Protein 4FYC (pdb70)

Radius of gyration: 22.36 Å; Cα contacts (8 Å, |Δi|>4): 538; chains: 2; bounding box: 50×44×69 Å

Foldseek 3Di:
DCVLQPVLCLQAPDQQEDAWQQAKEKEWEAEPPDVQSVVLSVCCNPVVLQVVLSSVGTHYHYQYPNDKDWGFHWFADPPDIDTDIGISVVVCVVVVQDAPTKMFIGGNRRHTDDIDRGHDDDLLVSQVSCCVRVPVCVPADDPVGSVVVSVVSSVVSVVVPD/DCVLQPPLCLQAPDQLEDAFQQAKEKEWEAEPPDVQSVVQSVLCNPVPLLVVLSNVGTHYHYQYPNDKDWGFHWAADVVPIDTDIDISVVVCVVVPQDDPTKMWIGGRRRHTQDIDNTHDPNQLVSLVSCCVRVPVSVPADDPVRSVVVSVVSSVVSVVVD

Sequence (323 aa):
DKKSYAGLEDVFSDNKSISPNDKYMLLVFGRNGCSYCERFKKDLKNVKELRDYIKEHFSAYYVNISYSKEHDFKVGDKNNEKEIKMSTEELAQIYAVQSTPTIVLSDKTGKTIYELPGYMPSTQFLAVLEFIGDGKYQDTKDDEDLTKKLKAYIKYKTNLSKDKKSYAGLEDVFSDNKSISPNDKYMLLVFGRNGCSYCERFKKDLKNVKELRDYIKEHFSAYYVNISYSKEHDFKVGDKNNEKEIKMSTEELAQIYAVQSTPTIVLSDKTGKTIYELPGYMPSTQFLAVLEFIGDGKYQDTKDDEDLTKKLKAYIKYKTNLS

CATH classification: 3.40.30.10

Structure (mmCIF, N/CA/C/O backbone):
data_4FYC
#
_entry.id   4FYC
#
_cell.length_a   140.858
_cell.length_b   43.953
_cell.length_c   76.699
_cell.angle_alpha   90.00
_cell.angle_beta   112.29
_cell.angle_gamma   90.00
#
_symmetry.space_group_name_H-M   'C 1 2 1'
#
loop_
_entity.id
_entity.type
_entity.pdbx_description
1 polymer 'Thiol:disulfide interchange protein (DsbC)'
2 non-polymer 'TETRAETHYLENE GLYCOL'
3 water water
#
loop_
_atom_site.group_PDB
_atom_site.id
_atom_site.type_symbol
_atom_site.label_atom_id
_atom_site.label_alt_id
_atom_site.label_comp_id
_atom_site.label_asym_id
_atom_site.label_entity_id
_atom_site.label_seq_id
_atom_site.pdbx_PDB_ins_code
_atom_site.Cartn_x
_atom_site.Cartn_y
_atom_site.Cartn_z
_atom_site.occupancy
_atom_site.B_iso_or_equiv
_atom_site.auth_seq_id
_atom_site.auth_comp_id
_atom_site.auth_asym_id
_atom_site.auth_atom_id
_atom_site.pdbx_PDB_model_num
ATOM 1 N N . ASP A 1 76 ? -42.074 -21.208 1.584 1.00 70.99 56 ASP A N 1
ATOM 2 C CA . ASP A 1 76 ? -42.487 -22.643 1.613 1.00 71.54 56 ASP A CA 1
ATOM 3 C C . ASP A 1 76 ? -41.325 -23.564 2.021 1.00 72.16 56 ASP A C 1
ATOM 4 O O . ASP A 1 76 ? -40.161 -23.263 1.752 1.00 72.86 56 ASP A O 1
ATOM 9 N N . LYS A 1 77 ? -41.660 -24.686 2.664 1.00 74.72 57 LYS A N 1
ATOM 10 C CA . LYS A 1 77 ? -40.693 -25.698 3.138 1.00 70.67 57 LYS A CA 1
ATOM 11 C C . LYS A 1 77 ? -39.996 -26.513 2.021 1.00 67.58 57 LYS A C 1
ATOM 12 O O . LYS A 1 77 ? -39.048 -27.271 2.299 1.00 57.72 57 LYS A O 1
ATOM 18 N N . LYS A 1 78 ? -40.486 -26.377 0.784 1.00 64.47 58 LYS A N 1
ATOM 19 C CA . LYS A 1 78 ? -39.801 -26.888 -0.409 1.00 64.99 58 LYS A CA 1
ATOM 20 C C . LYS A 1 78 ? -38.379 -26.303 -0.569 1.00 64.62 58 LYS A C 1
ATOM 21 O O . LYS A 1 78 ? -37.570 -26.847 -1.333 1.00 70.26 58 LYS A O 1
ATOM 27 N N . SER A 1 79 ? -38.094 -25.200 0.138 1.00 54.03 59 SER A N 1
ATOM 28 C CA . SER A 1 79 ? -36.746 -24.607 0.226 1.00 50.86 59 SER A CA 1
ATOM 29 C C . SER A 1 79 ? -35.665 -25.629 0.607 1.00 47.56 59 SER A C 1
ATOM 30 O O . SER A 1 79 ? -34.539 -25.561 0.111 1.00 47.25 59 SER A O 1
ATOM 33 N N . TYR A 1 80 ? -36.012 -26.549 1.503 1.00 38.00 60 TYR A N 1
ATOM 34 C CA . TYR A 1 80 ? -35.092 -27.572 1.979 1.00 37.37 60 TYR A CA 1
ATOM 35 C C . TYR A 1 80 ? -35.742 -28.963 1.949 1.00 36.78 60 TYR A C 1
ATOM 36 O O . TYR A 1 80 ? -35.589 -29.770 2.882 1.00 36.18 60 TYR A O 1
ATOM 45 N N . ALA A 1 81 ? -36.470 -29.234 0.867 1.00 36.77 61 ALA A N 1
ATOM 46 C CA . ALA A 1 81 ? -37.086 -30.538 0.656 1.00 36.52 61 ALA A CA 1
ATOM 47 C C . ALA A 1 81 ? -36.005 -31.609 0.809 1.00 34.53 61 ALA A C 1
ATOM 48 O O . ALA A 1 81 ? -34.883 -31.458 0.318 1.00 33.40 61 ALA A O 1
ATOM 50 N N . GLY A 1 82 ? -36.341 -32.662 1.531 1.00 33.01 62 GLY A N 1
ATOM 51 C CA . GLY A 1 82 ? -35.392 -33.732 1.808 1.00 33.05 62 GLY A CA 1
ATOM 52 C C . GLY A 1 82 ? -34.561 -33.529 3.055 1.00 31.84 62 GLY A C 1
ATOM 53 O O . GLY A 1 82 ? -33.936 -34.470 3.520 1.00 34.70 62 GLY A O 1
ATOM 54 N N . LEU A 1 83 ? -34.545 -32.308 3.599 1.00 32.21 63 LEU A N 1
ATOM 55 C CA . LEU A 1 83 ? -33.815 -32.006 4.840 1.00 32.36 63 LEU A CA 1
ATOM 56 C C . LEU A 1 83 ? -34.713 -31.722 6.060 1.00 33.71 63 LEU A C 1
ATOM 57 O O . LEU A 1 83 ? -34.277 -31.074 7.016 1.00 33.07 63 LEU A O 1
ATOM 62 N N . GLU A 1 84 ? -35.946 -32.216 6.028 1.00 32.82 64 GLU A N 1
ATOM 63 C CA . GLU A 1 84 ? -36.897 -32.044 7.142 1.00 36.32 64 GLU A CA 1
ATOM 64 C C . GLU A 1 84 ? -36.449 -32.786 8.408 1.00 36.03 64 GLU A C 1
ATOM 65 O O . GLU A 1 84 ? -36.993 -32.560 9.496 1.00 38.90 64 GLU A O 1
ATOM 71 N N . ASP A 1 85 ? -35.474 -33.676 8.265 1.00 34.05 65 ASP A N 1
ATOM 72 C CA . ASP A 1 85 ? -34.894 -34.377 9.391 1.00 36.12 65 ASP A CA 1
ATOM 73 C C . ASP A 1 85 ? -33.889 -33.488 10.137 1.00 36.84 65 ASP A C 1
ATOM 74 O O . ASP A 1 85 ? -33.496 -33.786 11.261 1.00 39.48 65 ASP A O 1
ATOM 79 N N . VAL A 1 86 ? -33.477 -32.397 9.503 1.00 36.31 66 VAL A N 1
ATOM 80 C CA . VAL A 1 86 ? -32.446 -31.514 10.044 1.00 33.17 66 VAL A CA 1
ATOM 81 C C . VAL A 1 86 ? -33.079 -30.207 10.500 1.00 32.75 66 VAL A C 1
ATOM 82 O O . VAL A 1 86 ? -32.887 -29.739 11.640 1.00 36.21 66 VAL A O 1
ATOM 86 N N . PHE A 1 87 ? -33.858 -29.626 9.607 1.00 30.75 67 PHE A N 1
ATOM 87 C CA . PHE A 1 87 ? -34.470 -28.352 9.874 1.00 32.72 67 PHE A CA 1
ATOM 88 C C . PHE A 1 87 ? -35.839 -28.554 10.480 1.00 33.25 67 PHE A C 1
ATOM 89 O O . PHE A 1 87 ? -36.671 -29.262 9.917 1.00 32.89 67 PHE A O 1
ATOM 97 N N . SER A 1 88 ? -36.044 -27.930 11.635 1.00 34.35 68 SER A N 1
ATOM 98 C CA . SER A 1 88 ? -37.354 -27.804 12.225 1.00 34.41 68 SER A CA 1
ATOM 99 C C . SER A 1 88 ? -38.099 -26.665 11.557 1.00 34.24 68 SER A C 1
ATOM 100 O O . SER A 1 88 ? -37.500 -25.721 11.028 1.00 34.20 68 SER A O 1
ATOM 103 N N . ASP A 1 89 ? -39.420 -26.776 11.599 1.00 37.29 69 ASP A N 1
ATOM 104 C CA . ASP A 1 89 ? -40.354 -25.760 11.151 1.00 40.79 69 ASP A CA 1
ATOM 105 C C . ASP A 1 89 ? -40.013 -24.389 11.762 1.00 40.31 69 ASP A C 1
ATOM 106 O O . ASP A 1 89 ? -39.888 -24.263 12.982 1.00 40.25 69 ASP A O 1
ATOM 111 N N . ASN A 1 90 ? -39.841 -23.373 10.913 1.00 38.10 70 ASN A N 1
ATOM 112 C CA . ASN A 1 90 ? -39.383 -22.063 11.388 1.00 37.28 70 ASN A CA 1
ATOM 113 C C . ASN A 1 90 ? -40.487 -21.097 11.819 1.00 39.24 70 ASN A C 1
ATOM 114 O O . ASN A 1 90 ? -40.237 -19.902 11.970 1.00 37.28 70 ASN A O 1
ATOM 119 N N . LYS A 1 91 ? -41.705 -21.617 12.000 1.00 41.73 71 LYS A N 1
ATOM 120 C CA . LYS A 1 91 ? -42.774 -20.853 12.636 1.00 46.05 71 LYS A CA 1
ATOM 121 C C . LYS A 1 91 ? -42.382 -20.562 14.085 1.00 43.95 71 LYS A C 1
ATOM 122 O O . LYS A 1 91 ? -42.745 -19.518 14.612 1.00 49.40 71 LYS A O 1
ATOM 128 N N . SER A 1 92 ? -41.642 -21.489 14.703 1.00 44.00 72 SER A N 1
ATOM 129 C CA . SER A 1 92 ? -41.207 -21.405 16.106 1.00 44.88 72 SER A CA 1
ATOM 130 C C . SER A 1 92 ? -39.703 -21.582 16.176 1.00 42.82 72 SER A C 1
ATOM 131 O O . SER A 1 92 ? -39.207 -22.705 16.058 1.00 46.11 72 SER A O 1
ATOM 134 N N . ILE A 1 93 ? -38.979 -20.488 16.373 1.00 41.02 73 ILE A N 1
ATOM 135 C CA . ILE A 1 93 ? -37.524 -20.529 16.423 1.00 40.20 73 ILE A CA 1
ATOM 136 C C . ILE A 1 93 ? -36.987 -20.323 17.844 1.00 44.30 73 ILE A C 1
ATOM 137 O O . ILE A 1 93 ? -37.173 -19.257 18.427 1.00 44.65 73 ILE A O 1
ATOM 142 N N . SER A 1 94 ? -36.337 -21.362 18.382 1.00 42.66 74 SER A N 1
ATOM 143 C CA . SER A 1 94 ? -35.645 -21.299 19.671 1.00 41.42 74 SER A CA 1
ATOM 144 C C . SER A 1 94 ? -34.658 -22.474 19.840 1.00 38.81 74 SER A C 1
ATOM 145 O O . SER A 1 94 ? -34.755 -23.473 19.124 1.00 35.58 74 SER A O 1
ATOM 148 N N . PRO A 1 95 ? -33.726 -22.364 20.811 1.00 37.57 75 PRO A N 1
ATOM 149 C CA . PRO A 1 95 ? -32.681 -23.369 20.997 1.00 38.98 75 PRO A CA 1
ATOM 150 C C . PRO A 1 95 ? -33.172 -24.706 21.513 1.00 40.78 75 PRO A C 1
ATOM 151 O O . PRO A 1 95 ? -32.594 -25.729 21.153 1.00 42.32 75 PRO A O 1
ATOM 155 N N . ASN A 1 96 ? -34.230 -24.694 22.332 1.00 45.83 76 ASN A N 1
ATOM 156 C CA . ASN A 1 96 ? -34.838 -25.906 22.886 1.00 49.09 76 ASN A CA 1
ATOM 157 C C . ASN A 1 96 ? -33.863 -26.844 23.586 1.00 48.25 76 ASN A C 1
ATOM 158 O O . ASN A 1 96 ? -33.834 -28.044 23.293 1.00 50.19 76 ASN A O 1
ATOM 163 N N . ASP A 1 97 ? -33.076 -26.298 24.512 1.00 49.77 77 ASP A N 1
ATOM 164 C CA . ASP A 1 97 ? -32.040 -27.065 25.240 1.00 51.71 77 ASP A CA 1
ATOM 165 C C . ASP A 1 97 ? -30.935 -27.626 24.316 1.00 49.25 77 ASP A C 1
ATOM 166 O O . ASP A 1 97 ? -30.231 -28.578 24.680 1.00 46.28 77 ASP A O 1
ATOM 171 N N . LYS A 1 98 ? -30.797 -27.039 23.126 1.00 45.06 78 LYS A N 1
ATOM 172 C CA . LYS A 1 98 ? -29.707 -27.386 22.207 1.00 43.71 78 LYS A CA 1
ATOM 173 C C . LYS A 1 98 ? -29.039 -26.120 21.710 1.00 41.99 78 LYS A C 1
ATOM 174 O O . LYS A 1 98 ? -29.562 -25.028 21.895 1.00 44.17 78 LYS A O 1
ATOM 180 N N . TYR A 1 99 ? -27.882 -26.250 21.080 1.00 40.12 79 TYR A N 1
ATOM 181 C CA . TYR A 1 99 ? -27.297 -25.100 20.408 1.00 38.10 79 TYR A CA 1
ATOM 182 C C . TYR A 1 99 ? -28.210 -24.741 19.227 1.00 36.64 79 TYR A C 1
ATOM 183 O O . TYR A 1 99 ? -28.923 -25.589 18.713 1.00 32.14 79 TYR A O 1
ATOM 192 N N . MET A 1 100 ? -28.214 -23.479 18.817 1.00 35.94 80 MET A N 1
ATOM 193 C CA . MET A 1 100 ? -29.105 -23.090 17.741 1.00 34.76 80 MET A CA 1
ATOM 194 C C . MET A 1 100 ? -28.308 -22.834 16.479 1.00 32.52 80 MET A C 1
ATOM 195 O O . MET A 1 100 ? -27.248 -22.195 16.520 1.00 30.43 80 MET A O 1
ATOM 200 N N . LEU A 1 101 ? -28.829 -23.336 15.365 1.00 31.13 81 LEU A N 1
ATOM 201 C CA . LEU A 1 101 ? -28.238 -23.058 14.050 1.00 33.58 81 LEU A CA 1
ATOM 202 C C . LEU A 1 101 ? -29.285 -22.425 13.154 1.00 34.32 81 LEU A C 1
ATOM 203 O O . LEU A 1 101 ? -30.337 -23.011 12.902 1.00 33.96 81 LEU A O 1
ATOM 208 N N . LEU A 1 102 ? -28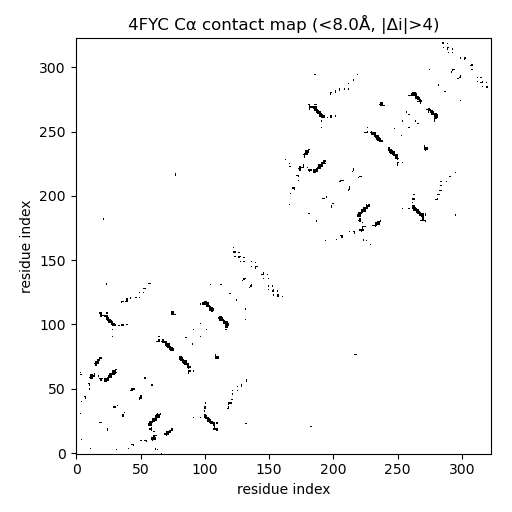.988 -21.208 12.707 1.00 34.08 82 LEU A N 1
ATOM 209 C CA . LEU A 1 102 ? -29.852 -20.457 11.809 1.00 32.58 82 LEU A CA 1
ATOM 210 C C . LEU A 1 102 ? -29.214 -20.337 10.435 1.00 30.51 82 LEU A C 1
ATOM 211 O O . LEU A 1 102 ? -28.126 -19.794 10.312 1.00 32.04 82 LEU A O 1
ATOM 216 N N . VAL A 1 103 ? -29.879 -20.840 9.403 1.00 29.98 83 VAL A N 1
ATOM 217 C CA . VAL A 1 103 ? -29.366 -20.701 8.039 1.00 30.00 83 VAL A CA 1
ATOM 218 C C . VAL A 1 103 ? -30.292 -19.717 7.293 1.00 31.72 83 VAL A C 1
ATOM 219 O O . VAL A 1 103 ? -31.501 -19.936 7.203 1.00 34.15 83 VAL A O 1
ATOM 223 N N . PHE A 1 104 ? -29.734 -18.610 6.815 1.00 31.78 84 PHE A N 1
ATOM 224 C CA . PHE A 1 104 ? -30.451 -17.677 5.931 1.00 32.93 84 PHE A CA 1
ATOM 225 C C . PHE A 1 104 ? -30.045 -17.952 4.497 1.00 32.21 84 PHE A C 1
ATOM 226 O O . PHE A 1 104 ? -28.866 -17.838 4.16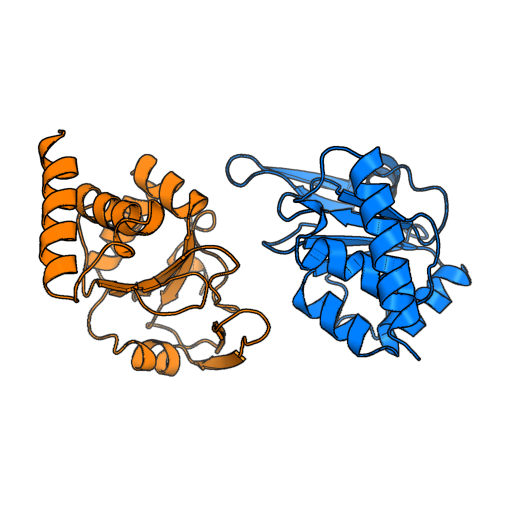1 1.00 30.61 84 PHE A O 1
ATOM 234 N N . GLY A 1 105 ? -31.011 -18.362 3.677 1.00 31.24 85 GLY A N 1
ATOM 235 C CA . GLY A 1 105 ? -30.766 -18.598 2.259 1.00 32.88 85 GLY A CA 1
ATOM 236 C C . GLY A 1 105 ? -31.800 -17.923 1.370 1.00 34.71 85 GLY A C 1
ATOM 237 O O . GLY A 1 105 ? -32.663 -17.176 1.850 1.00 33.20 85 GLY A O 1
ATOM 238 N N . ARG A 1 106 ? -31.717 -18.194 0.071 1.00 34.02 86 ARG A N 1
ATOM 239 C CA . ARG A 1 106 ? -32.719 -17.712 -0.878 1.00 38.12 86 ARG A CA 1
ATOM 240 C C . ARG A 1 106 ? -32.779 -18.561 -2.154 1.00 39.71 86 ARG A C 1
ATOM 241 O O . ARG A 1 106 ? -31.852 -19.340 -2.430 1.00 40.21 86 ARG A O 1
ATOM 249 N N . ASN A 1 107 ? -33.869 -18.415 -2.913 1.00 39.51 87 ASN A N 1
ATOM 250 C CA . ASN A 1 107 ? -33.999 -19.071 -4.225 1.00 41.74 87 ASN A CA 1
ATOM 251 C C . ASN A 1 107 ? -32.857 -18.683 -5.158 1.00 41.58 87 ASN A C 1
ATOM 252 O O . ASN A 1 107 ? -32.411 -17.529 -5.135 1.00 43.96 87 ASN A O 1
ATOM 257 N N . GLY A 1 108 ? -32.379 -19.653 -5.942 1.00 41.63 88 GLY A N 1
ATOM 258 C CA . GLY A 1 108 ? -31.431 -19.401 -7.043 1.00 43.24 88 GLY A CA 1
ATOM 259 C C . GLY A 1 108 ? -29.997 -19.064 -6.657 1.00 45.98 88 GLY A C 1
ATOM 260 O O . GLY A 1 108 ? -29.200 -18.688 -7.507 1.00 49.96 88 GLY A O 1
ATOM 261 N N . CYS A 1 109 ? -29.657 -19.175 -5.377 1.00 42.33 89 CYS A N 1
ATOM 262 C CA . CYS A 1 109 ? -28.293 -18.892 -4.948 1.00 39.13 89 CYS A CA 1
ATOM 263 C C . CYS A 1 109 ? -27.507 -20.196 -5.049 1.00 39.95 89 CYS A C 1
ATOM 264 O O . CYS A 1 109 ? -27.850 -21.175 -4.383 1.00 41.45 89 CYS A O 1
ATOM 267 N N . SER A 1 110 ? -26.476 -20.238 -5.896 1.00 37.95 90 SER A N 1
ATOM 268 C CA . SER A 1 110 ? -25.731 -21.485 -6.067 1.00 38.76 90 SER A CA 1
ATOM 269 C C . SER A 1 110 ? -24.997 -21.940 -4.781 1.00 38.89 90 SER A C 1
ATOM 270 O O . SER A 1 110 ? -24.768 -23.132 -4.575 1.00 38.53 90 SER A O 1
ATOM 273 N N . TYR A 1 111 ? -24.645 -21.001 -3.915 1.00 37.51 91 TYR A N 1
ATOM 274 C CA . TYR A 1 111 ? -23.999 -21.358 -2.662 1.00 39.00 91 TYR A CA 1
ATOM 275 C C . TYR A 1 111 ? -24.973 -21.991 -1.675 1.00 35.81 91 TYR A C 1
ATOM 276 O O . TYR A 1 111 ? -24.628 -22.970 -1.017 1.00 35.55 91 TYR A O 1
ATOM 285 N N . CYS A 1 112 ? -26.196 -21.471 -1.589 1.00 34.85 92 CYS A N 1
ATOM 286 C CA . CYS A 1 112 ? -27.225 -22.145 -0.796 1.00 36.19 92 CYS A CA 1
ATOM 287 C C . CYS A 1 112 ? -27.499 -23.545 -1.305 1.00 36.44 92 CYS A C 1
ATOM 288 O O . CYS A 1 112 ? -27.791 -24.429 -0.520 1.00 36.82 92 CYS A O 1
ATOM 291 N N . GLU A 1 113 ? -27.431 -23.740 -2.618 1.00 38.20 93 GLU A N 1
ATOM 292 C CA . GLU A 1 113 ? -27.671 -25.060 -3.191 1.00 39.84 93 GLU A CA 1
ATOM 293 C C . GLU A 1 113 ? -26.544 -26.054 -2.875 1.00 39.02 93 GLU A C 1
ATOM 294 O O . GLU A 1 113 ? -26.811 -27.217 -2.546 1.00 41.04 93 GLU A O 1
ATOM 300 N N . ARG A 1 114 ? -25.298 -25.595 -2.935 1.00 36.85 94 ARG A N 1
ATOM 301 C CA . ARG A 1 114 ? -24.163 -26.431 -2.553 1.00 39.11 94 ARG A CA 1
ATOM 302 C C . ARG A 1 114 ? -24.181 -26.754 -1.055 1.00 36.63 94 ARG A C 1
ATOM 303 O O . ARG A 1 114 ? -23.927 -27.899 -0.657 1.00 33.61 94 ARG A O 1
ATOM 311 N N . PHE A 1 115 ? -24.513 -25.760 -0.236 1.00 33.32 95 PHE A N 1
ATOM 312 C CA . PHE A 1 115 ? -24.577 -25.962 1.202 1.00 33.88 95 PHE A CA 1
ATOM 313 C C . PHE A 1 115 ? -25.568 -27.081 1.521 1.00 34.41 95 PHE A C 1
ATOM 314 O O . PHE A 1 115 ? -25.268 -27.986 2.294 1.00 36.91 95 PHE A O 1
ATOM 322 N N . LYS A 1 116 ? -26.730 -27.057 0.892 1.00 33.84 96 LYS A N 1
ATOM 323 C CA . LYS A 1 116 ? -27.734 -28.083 1.166 1.00 35.85 96 LYS A CA 1
ATOM 324 C C . LYS A 1 116 ? -27.356 -29.492 0.705 1.00 35.92 96 LYS A C 1
ATOM 325 O O . LYS A 1 116 ? -27.781 -30.464 1.330 1.00 34.21 96 LYS A O 1
ATOM 331 N N . LYS A 1 117 ? -26.579 -29.600 -0.376 1.00 34.87 97 LYS A N 1
ATOM 332 C CA . LYS A 1 117 ? -26.071 -30.899 -0.842 1.00 38.33 97 LYS A CA 1
ATOM 333 C C . LYS A 1 117 ? -25.084 -31.512 0.157 1.00 34.22 97 LYS A C 1
ATOM 334 O O . LYS A 1 117 ? -25.084 -32.720 0.380 1.00 34.22 97 LYS A O 1
ATOM 340 N N . ASP A 1 118 ? -24.251 -30.665 0.750 1.00 32.42 98 ASP A N 1
ATOM 341 C CA . ASP A 1 118 ? -23.361 -31.088 1.803 1.00 32.41 98 ASP A CA 1
ATOM 342 C C . ASP A 1 118 ? -24.173 -31.597 2.985 1.00 32.11 98 ASP A C 1
ATOM 343 O O . ASP A 1 118 ? -23.913 -32.711 3.425 1.00 34.07 98 ASP A O 1
ATOM 348 N N . LEU A 1 119 ? -25.180 -30.841 3.452 1.00 28.61 99 LEU A N 1
ATOM 349 C CA . LEU A 1 119 ? -26.039 -31.345 4.531 1.00 33.66 99 LEU A CA 1
ATOM 350 C C . LEU A 1 119 ? -26.680 -32.680 4.176 1.00 33.41 99 LEU A C 1
ATOM 351 O O . LEU A 1 119 ? -26.815 -33.540 5.045 1.00 33.03 99 LEU A O 1
ATOM 356 N N . LYS A 1 120 ? -27.062 -32.842 2.911 1.00 31.33 100 LYS A N 1
ATOM 357 C CA . LYS A 1 120 ? -27.705 -34.071 2.460 1.00 32.35 100 LYS A CA 1
ATOM 358 C C . LYS A 1 120 ? -26.746 -35.253 2.422 1.00 31.46 100 LYS A C 1
ATOM 359 O O . LYS A 1 120 ? -27.070 -36.303 2.948 1.00 31.30 100 LYS A O 1
ATOM 365 N N . ASN A 1 121 ? -25.567 -35.037 1.839 1.00 32.95 101 ASN A N 1
ATOM 366 C CA . ASN A 1 121 ? -24.646 -36.094 1.404 1.00 37.47 101 ASN A CA 1
ATOM 367 C C . ASN A 1 121 ? -23.429 -36.377 2.325 1.00 40.86 101 ASN A C 1
ATOM 368 O O . ASN A 1 121 ? -22.699 -37.355 2.097 1.00 42.63 101 ASN A O 1
ATOM 373 N N . VAL A 1 122 ? -23.183 -35.530 3.330 1.00 38.44 102 VAL A N 1
ATOM 374 C CA . VAL A 1 122 ? -22.084 -35.789 4.268 1.00 35.90 102 VAL A CA 1
ATOM 375 C C . VAL A 1 122 ? -22.657 -36.211 5.603 1.00 37.97 102 VAL A C 1
ATOM 376 O O . VAL A 1 122 ? -23.081 -35.369 6.418 1.00 38.05 102 VAL A O 1
ATOM 380 N N . LYS A 1 123 ? -22.681 -37.528 5.810 1.00 39.79 103 LYS A N 1
ATOM 381 C CA . LYS A 1 123 ? -23.350 -38.154 6.952 1.00 41.01 103 LYS A CA 1
ATOM 382 C C . LYS A 1 123 ? -22.833 -37.685 8.311 1.00 41.48 103 LYS A C 1
ATOM 383 O O . LYS A 1 123 ? -23.608 -37.513 9.259 1.00 40.30 103 LYS A O 1
ATOM 389 N N . GLU A 1 124 ? -21.523 -37.505 8.416 1.00 41.45 104 GLU A N 1
ATOM 390 C CA . GLU A 1 124 ? -20.940 -37.018 9.651 1.00 46.25 104 GLU A CA 1
ATOM 391 C C . GLU A 1 124 ? -21.533 -35.636 9.971 1.00 42.78 104 GLU A C 1
ATOM 392 O O . GLU A 1 124 ? -21.854 -35.325 11.121 1.00 41.11 104 GLU A O 1
ATOM 398 N N . LEU A 1 125 ? -21.694 -34.820 8.932 1.00 40.96 105 LEU A N 1
ATOM 399 C CA . LEU A 1 125 ? -22.252 -33.485 9.095 1.00 38.85 105 LEU A CA 1
ATOM 400 C C . LEU A 1 125 ? -23.730 -33.519 9.491 1.00 34.75 105 LEU A C 1
ATOM 401 O O . LEU A 1 125 ? -24.143 -32.867 10.460 1.00 31.18 105 LEU A O 1
ATOM 406 N N . ARG A 1 126 ? -24.507 -34.274 8.724 1.00 34.49 106 ARG A N 1
ATOM 407 C CA . ARG A 1 126 ? -25.935 -34.41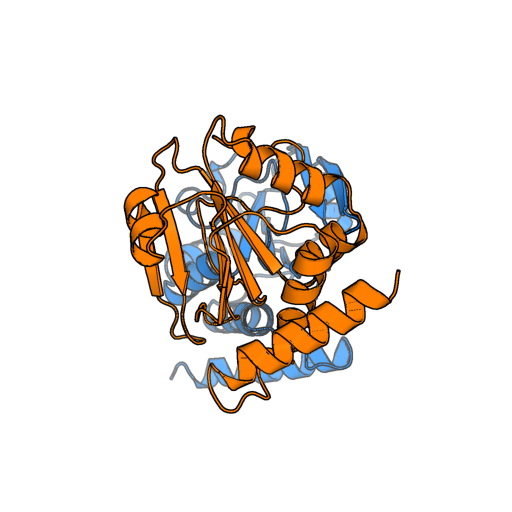1 8.915 1.00 32.92 106 ARG A CA 1
ATOM 408 C C . ARG A 1 126 ? -26.213 -34.931 10.337 1.00 34.57 106 ARG A C 1
ATOM 409 O O . ARG A 1 126 ? -26.978 -34.303 11.078 1.00 32.24 106 ARG A O 1
ATOM 417 N N . ASP A 1 127 ? -25.586 -36.056 10.707 1.00 35.21 107 ASP A N 1
ATOM 418 C CA . ASP A 1 127 ? -25.681 -36.626 12.070 1.00 39.03 107 ASP A CA 1
ATOM 419 C C . ASP A 1 127 ? -25.297 -35.642 13.174 1.00 37.48 107 ASP A C 1
ATOM 420 O O . ASP A 1 127 ? -26.000 -35.521 14.182 1.00 37.88 107 ASP A O 1
ATOM 425 N N . TYR A 1 128 ? -24.184 -34.944 12.989 1.00 33.55 108 TYR A N 1
ATOM 426 C CA . TYR A 1 128 ? -23.748 -34.008 14.020 1.00 35.42 108 TYR A CA 1
ATOM 427 C C . TYR A 1 128 ? -24.746 -32.886 14.263 1.00 36.37 108 TYR A C 1
ATOM 428 O O . TYR A 1 128 ? -25.056 -32.559 15.436 1.00 38.16 108 TYR A O 1
ATOM 437 N N . ILE A 1 129 ? -25.247 -32.295 13.172 1.00 32.28 109 ILE A N 1
ATOM 438 C CA . ILE A 1 129 ? -26.261 -31.243 13.275 1.00 30.98 109 ILE A CA 1
ATOM 439 C C . ILE A 1 129 ? -27.480 -31.771 14.036 1.00 33.76 109 ILE A C 1
ATOM 440 O O . ILE A 1 129 ? -27.897 -31.178 15.045 1.00 33.41 109 ILE A O 1
ATOM 445 N N . LYS A 1 130 ? -28.013 -32.903 13.573 1.00 34.63 110 LYS A N 1
ATOM 446 C CA . LYS A 1 130 ? -29.144 -33.558 14.226 1.00 36.65 110 LYS A CA 1
ATOM 447 C C . LYS A 1 130 ? -28.880 -33.901 15.697 1.00 36.77 110 LYS A C 1
ATOM 448 O O . LYS A 1 130 ? -29.767 -33.754 16.512 1.00 37.09 110 LYS A O 1
ATOM 454 N N . GLU A 1 131 ? -27.663 -34.328 16.038 1.00 39.66 111 GLU A N 1
ATOM 455 C CA . GLU A 1 131 ? -27.303 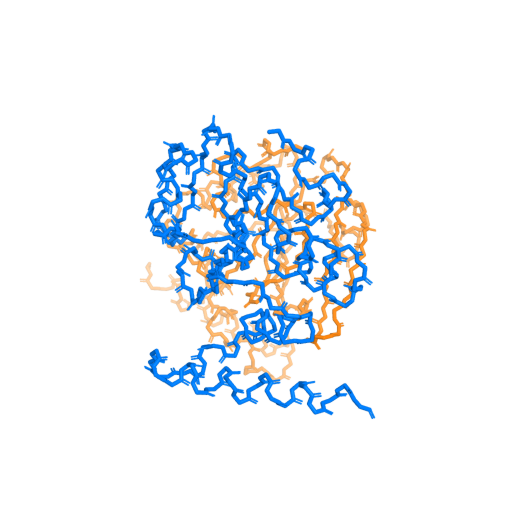-34.580 17.449 1.00 43.15 111 GLU A CA 1
ATOM 456 C C . GLU A 1 131 ? -27.254 -33.336 18.351 1.00 43.21 111 GLU A C 1
ATOM 457 O O . GLU A 1 131 ? -27.702 -33.382 19.488 1.00 44.63 111 GLU A O 1
ATOM 463 N N . HIS A 1 132 ? -26.736 -32.224 17.837 1.00 41.49 112 HIS A N 1
ATOM 464 C CA . HIS A 1 132 ? -26.345 -31.106 18.684 1.00 38.54 112 HIS A CA 1
ATOM 465 C C . HIS A 1 132 ? -27.119 -29.809 18.569 1.00 36.46 112 HIS A C 1
ATOM 466 O O . HIS A 1 132 ? -27.033 -28.970 19.465 1.00 35.36 112 HIS A O 1
ATOM 473 N N . PHE A 1 133 ? -27.904 -29.628 17.506 1.00 35.04 113 PHE A N 1
ATOM 474 C CA . PHE A 1 133 ? -28.465 -28.302 17.205 1.00 33.70 113 PHE A CA 1
ATOM 475 C C . PHE A 1 133 ? -29.959 -28.290 16.903 1.00 34.32 113 PHE A C 1
ATOM 476 O O . PHE A 1 133 ? -30.466 -29.202 16.257 1.00 34.44 113 PHE A O 1
ATOM 484 N N . SER A 1 134 ? -30.653 -27.239 17.340 1.00 33.21 114 SER A N 1
ATOM 485 C CA . SER A 1 134 ? -31.950 -26.906 16.778 1.00 34.50 114 SER A CA 1
ATOM 486 C C . SER A 1 134 ? -31.679 -26.026 15.549 1.00 34.49 114 SER A C 1
ATOM 487 O O . SER A 1 134 ? -31.232 -24.887 15.693 1.00 32.06 114 SER A O 1
ATOM 490 N N . ALA A 1 135 ? -31.952 -26.575 14.358 1.00 32.88 115 ALA A N 1
ATOM 491 C CA . ALA A 1 135 ? -31.603 -25.958 13.073 1.00 31.11 115 ALA A CA 1
ATOM 492 C C . ALA A 1 135 ? -32.830 -25.495 12.340 1.00 31.27 115 ALA A C 1
ATOM 493 O O . ALA A 1 135 ? -33.826 -26.222 12.247 1.00 32.76 115 ALA A O 1
ATOM 495 N N . TYR A 1 136 ? -32.740 -24.283 11.798 1.00 32.18 116 TYR A N 1
ATOM 496 C CA . TYR A 1 136 ? -33.837 -23.639 11.076 1.00 29.27 116 TYR A CA 1
ATOM 497 C C . TYR A 1 136 ? -33.296 -23.092 9.762 1.00 30.29 116 TYR A C 1
ATOM 498 O O . TYR A 1 136 ? -32.137 -22.608 9.692 1.00 29.42 116 TYR A O 1
ATOM 507 N N . TYR A 1 137 ? -34.117 -23.194 8.725 1.00 29.03 117 TYR A N 1
ATOM 508 C CA . TYR A 1 137 ? -33.770 -22.680 7.387 1.00 30.52 117 TYR A CA 1
ATOM 509 C C . TYR A 1 137 ? -34.729 -21.575 7.001 1.00 29.57 117 TYR A C 1
ATOM 510 O O . TYR A 1 137 ? -35.912 -21.816 6.825 1.00 31.32 117 TYR A O 1
ATOM 519 N N . VAL A 1 138 ? -34.207 -20.360 6.902 1.00 30.74 118 VAL A N 1
ATOM 520 C CA . VAL A 1 138 ? -35.014 -19.175 6.615 1.00 29.98 118 VAL A CA 1
ATOM 521 C C . VAL A 1 138 ? -34.719 -18.711 5.175 1.00 30.51 118 VAL A C 1
ATOM 522 O O . VAL A 1 138 ? -33.613 -18.270 4.861 1.00 30.80 118 VAL A O 1
ATOM 526 N N . ASN A 1 139 ? -35.707 -18.902 4.306 1.00 28.35 119 ASN A N 1
ATOM 527 C CA . ASN A 1 139 ? -35.667 -18.451 2.935 1.00 29.93 119 ASN A CA 1
ATOM 528 C C . ASN A 1 139 ? -36.160 -16.992 2.792 1.00 30.97 119 ASN A C 1
ATOM 529 O O . ASN A 1 139 ? -37.356 -16.717 2.806 1.00 32.97 119 ASN A O 1
ATOM 534 N N . ILE A 1 140 ? -35.230 -16.058 2.635 1.00 33.66 120 ILE A N 1
ATOM 535 C CA . ILE A 1 140 ? -35.581 -14.647 2.472 1.00 34.99 120 ILE A CA 1
ATOM 536 C C . ILE A 1 140 ? -36.205 -14.284 1.102 1.00 35.61 120 ILE A C 1
ATOM 537 O O . ILE A 1 140 ? -36.477 -13.113 0.836 1.00 37.29 120 ILE A O 1
ATOM 542 N N . SER A 1 141 ? -36.435 -15.278 0.245 1.00 34.15 121 SER A N 1
ATOM 543 C CA . SER A 1 141 ? -37.243 -15.073 -0.961 1.00 33.79 121 SER A CA 1
ATOM 544 C C . SER A 1 141 ? -38.708 -14.891 -0.623 1.00 32.02 121 SER A C 1
ATOM 545 O O . SER A 1 141 ? -39.481 -14.412 -1.447 1.00 34.19 121 SER A O 1
ATOM 548 N N . TYR A 1 142 ? -39.082 -15.257 0.594 1.00 33.25 122 TYR A N 1
ATOM 549 C CA . TYR A 1 142 ? -40.466 -15.175 1.054 1.00 33.74 122 TYR A CA 1
ATOM 550 C C . TYR A 1 142 ? -40.556 -14.438 2.393 1.00 35.40 122 TYR A C 1
ATOM 551 O O . TYR A 1 142 ? -39.543 -14.140 3.024 1.00 32.55 122 TYR A O 1
ATOM 560 N N . SER A 1 143 ? -41.775 -14.162 2.828 1.00 34.93 123 SER A N 1
ATOM 561 C CA . SER A 1 143 ? -41.984 -13.416 4.036 1.00 38.04 123 SER A CA 1
ATOM 562 C C . SER A 1 143 ? -43.003 -14.129 4.910 1.00 38.48 123 SER A C 1
ATOM 563 O O . SER A 1 143 ? -44.197 -14.096 4.640 1.00 41.75 123 SER A O 1
ATOM 566 N N . LYS A 1 144 ? -42.513 -14.804 5.939 1.00 39.95 124 LYS A N 1
ATOM 567 C CA . LYS A 1 144 ? -43.357 -15.537 6.884 1.00 39.95 124 LYS A CA 1
ATOM 568 C C . LYS A 1 144 ? -43.295 -14.782 8.169 1.00 38.71 124 LYS A C 1
ATOM 569 O O . LYS A 1 144 ? -42.536 -13.816 8.299 1.00 36.86 124 LYS A O 1
ATOM 575 N N . GLU A 1 145 ? -44.080 -15.227 9.137 1.00 44.89 125 GLU A N 1
ATOM 576 C CA . GLU A 1 145 ? -43.919 -14.745 10.508 1.00 47.78 125 GLU A CA 1
ATOM 577 C C . GLU A 1 145 ? -43.231 -15.809 11.361 1.00 47.33 125 GLU A C 1
ATOM 578 O O . GLU A 1 145 ? -43.440 -17.002 11.157 1.00 42.86 125 GLU A O 1
ATOM 584 N N . HIS A 1 146 ? -42.409 -15.375 12.312 1.00 45.25 126 HIS A N 1
ATOM 585 C CA . HIS A 1 146 ? -41.676 -16.306 13.158 1.00 44.95 126 HIS A CA 1
ATOM 586 C C . HIS A 1 146 ? -41.821 -15.955 14.604 1.00 46.15 126 HIS A C 1
ATOM 587 O O . HIS A 1 146 ? -41.599 -14.797 14.997 1.00 43.27 126 HIS A O 1
ATOM 594 N N . ASP A 1 147 ? -42.189 -16.945 15.415 1.00 47.57 127 ASP A N 1
ATOM 595 C CA . ASP A 1 147 ? -42.094 -16.799 16.872 1.00 48.59 127 ASP A CA 1
ATOM 596 C C . ASP A 1 147 ? -40.637 -17.077 17.254 1.00 46.10 127 ASP A C 1
ATOM 597 O O . ASP A 1 147 ? -40.172 -18.201 17.163 1.00 48.64 127 ASP A O 1
ATOM 602 N N . PHE A 1 148 ? -39.927 -16.037 17.657 1.00 44.51 128 PHE A N 1
ATOM 603 C CA . PHE A 1 148 ? -38.521 -16.105 17.954 1.00 43.87 128 PHE A CA 1
ATOM 604 C C . PHE A 1 148 ? -38.318 -16.019 19.466 1.00 47.54 128 PHE A C 1
ATOM 605 O O . PHE A 1 148 ? -38.538 -14.972 20.074 1.00 48.23 128 PHE A O 1
ATOM 613 N N . LYS A 1 149 ? -37.922 -17.138 20.065 1.00 48.36 129 LYS A N 1
ATOM 614 C CA . LYS A 1 149 ? -37.820 -17.251 21.507 1.00 52.47 129 LYS A CA 1
ATOM 615 C C . LYS A 1 149 ? -36.364 -17.472 21.909 1.00 54.94 129 LYS A C 1
ATOM 616 O O . LYS A 1 149 ? -35.758 -18.488 21.556 1.00 53.99 129 LYS A O 1
ATOM 622 N N . VAL A 1 150 ? -35.803 -16.502 22.628 1.00 53.77 130 VAL A N 1
ATOM 623 C CA . VAL A 1 150 ? -34.444 -16.621 23.159 1.00 56.22 130 VAL A CA 1
ATOM 624 C C . VAL A 1 150 ? -34.330 -16.091 24.590 1.00 57.24 130 VAL A C 1
ATOM 625 O O . VAL A 1 150 ? -35.229 -15.399 25.071 1.00 56.24 130 VAL A O 1
ATOM 629 N N . GLY A 1 151 ? -33.242 -16.453 25.246 1.00 58.18 131 GLY A N 1
ATOM 630 C CA . GLY A 1 151 ? -32.920 -15.975 26.561 1.00 62.77 131 GLY A CA 1
ATOM 631 C C . GLY A 1 151 ? -32.820 -16.970 27.677 1.00 63.03 131 GLY A C 1
ATOM 632 O O . GLY A 1 151 ? -33.145 -18.117 27.537 1.00 56.94 131 GLY A O 1
ATOM 633 N N . ASP A 1 152 ? -32.418 -16.457 28.822 1.00 73.44 132 ASP A N 1
ATOM 634 C CA . ASP A 1 152 ? -32.117 -17.230 30.015 1.00 81.29 132 ASP A CA 1
ATOM 635 C C . ASP A 1 152 ? -33.312 -17.934 30.616 1.00 82.16 132 ASP A C 1
ATOM 636 O O . ASP A 1 152 ? -34.445 -17.541 30.444 1.00 77.09 132 ASP A O 1
ATOM 641 N N . LYS A 1 153 ? -33.016 -18.951 31.397 1.00 83.46 133 LYS A N 1
ATOM 642 C CA . LYS A 1 153 ? -34.020 -19.827 31.917 1.00 88.52 133 LYS A CA 1
ATOM 643 C C . LYS A 1 153 ? -34.957 -18.986 32.721 1.00 90.85 133 LYS A C 1
ATOM 644 O O . LYS A 1 153 ? -36.159 -19.126 32.641 1.00 90.64 133 LYS A O 1
ATOM 650 N N . ASN A 1 154 ? -34.403 -18.121 33.537 1.00 89.38 134 ASN A N 1
ATOM 651 C CA . ASN A 1 154 ? -35.235 -17.213 34.270 1.00 88.13 134 ASN A CA 1
ATOM 652 C C . ASN A 1 154 ? -35.943 -16.178 33.438 1.00 88.83 134 ASN A C 1
ATOM 653 O O . ASN A 1 154 ? -37.083 -15.881 33.704 1.00 91.73 134 ASN A O 1
ATOM 658 N N . ASN A 1 155 ? -35.293 -15.586 32.452 1.00 85.41 135 ASN A N 1
ATOM 659 C CA . ASN A 1 155 ? -36.042 -14.658 31.624 1.00 86.93 135 ASN A CA 1
ATOM 660 C C . ASN A 1 155 ? -35.914 -14.726 30.093 1.00 84.47 135 ASN A C 1
ATOM 661 O O . ASN A 1 155 ? -34.957 -14.254 29.525 1.00 79.65 135 ASN A O 1
ATOM 666 N N . GLU A 1 156 ? -36.945 -15.198 29.423 1.00 77.64 136 GLU A N 1
ATOM 667 C CA . GLU A 1 156 ? -36.857 -15.341 28.006 1.00 75.86 136 GLU A CA 1
ATOM 668 C C . GLU A 1 156 ? -37.956 -14.599 27.317 1.00 73.85 136 GLU A C 1
ATOM 669 O O . GLU A 1 156 ? -39.017 -14.451 27.848 1.00 76.72 136 GLU A O 1
ATOM 675 N N . LYS A 1 157 ? -37.644 -14.120 26.129 1.00 73.70 137 LYS A N 1
ATOM 676 C CA . LYS A 1 157 ? -38.435 -13.220 25.330 1.00 73.56 137 LYS A CA 1
ATOM 677 C C . LYS A 1 157 ? -38.917 -13.971 24.106 1.00 71.38 137 LYS A C 1
ATOM 678 O O . LYS A 1 157 ? -38.127 -14.537 23.397 1.00 67.25 137 LYS A O 1
ATOM 684 N N . GLU A 1 158 ? -40.208 -13.967 23.839 1.00 71.05 138 GLU A N 1
ATOM 685 C CA . GLU A 1 158 ? -40.716 -14.575 22.633 1.00 66.67 138 GLU A CA 1
ATOM 686 C C . GLU A 1 158 ? -41.376 -13.505 21.830 1.00 64.73 138 GLU A C 1
ATOM 687 O O . GLU A 1 158 ? -42.335 -12.933 22.248 1.00 65.92 138 GLU A O 1
ATOM 693 N N . ILE A 1 159 ? -40.874 -13.269 20.643 1.00 62.06 139 ILE A N 1
ATOM 694 C CA . ILE A 1 159 ? -41.334 -12.182 19.836 1.00 57.96 139 ILE A CA 1
ATOM 695 C C . ILE A 1 159 ? -41.767 -12.693 18.506 1.00 54.19 139 ILE A C 1
ATOM 696 O O . ILE A 1 159 ? -41.086 -13.467 17.924 1.00 51.05 139 ILE A O 1
ATOM 701 N N . LYS A 1 160 ? -42.900 -12.241 18.021 1.00 51.62 140 LYS A N 1
ATOM 702 C CA . LYS A 1 160 ? -43.354 -12.657 16.726 1.00 53.07 140 LYS A CA 1
ATOM 703 C C . LYS A 1 160 ? -42.851 -11.682 15.705 1.00 48.42 140 LYS A C 1
ATOM 704 O O . LYS A 1 160 ? -43.179 -10.549 15.732 1.00 49.86 140 LYS A O 1
ATOM 710 N N . MET A 1 161 ? -42.040 -12.151 14.791 1.00 49.98 141 MET A N 1
ATOM 711 C CA . MET A 1 161 ? -41.426 -11.256 13.804 1.00 50.40 141 MET A CA 1
ATOM 712 C C . MET A 1 161 ? -41.377 -11.828 12.396 1.00 49.66 141 MET A C 1
ATOM 713 O O . MET A 1 161 ? -41.463 -13.045 12.194 1.00 52.58 141 MET A O 1
ATOM 718 N N . SER A 1 162 ? -41.233 -10.934 11.429 1.00 43.25 142 SER A N 1
ATOM 719 C CA . SER A 1 162 ? -41.234 -11.324 10.034 1.00 41.95 142 SER A CA 1
ATOM 720 C C . SER A 1 162 ? -39.846 -11.794 9.593 1.00 39.05 142 SER A C 1
ATOM 721 O O . SER A 1 162 ? -38.848 -11.543 10.271 1.00 37.17 142 SER A O 1
ATOM 724 N N . THR A 1 163 ? -39.800 -12.455 8.437 1.00 36.83 143 THR A N 1
ATOM 725 C CA . THR A 1 163 ? -38.550 -12.893 7.832 1.00 35.71 143 THR A CA 1
ATOM 726 C C . THR A 1 163 ? -37.585 -11.715 7.718 1.00 36.11 143 THR A C 1
ATOM 727 O O . THR A 1 163 ? -36.411 -11.838 8.056 1.00 39.72 143 THR A O 1
ATOM 731 N N . GLU A 1 164 ? -38.087 -10.572 7.262 1.00 39.14 144 GLU A N 1
ATOM 732 C CA . GLU A 1 164 ? -37.256 -9.380 7.079 1.00 40.89 144 GLU A CA 1
ATOM 733 C C . GLU A 1 164 ? -36.714 -8.846 8.417 1.00 40.17 144 GLU A C 1
ATOM 734 O O . GLU A 1 164 ? -35.537 -8.524 8.531 1.00 36.88 144 GLU A O 1
ATOM 740 N N . GLU A 1 165 ? -37.568 -8.783 9.434 1.00 41.34 145 GLU A N 1
ATOM 741 C CA . GLU A 1 165 ? -37.130 -8.382 10.773 1.00 41.51 145 GLU A CA 1
ATOM 742 C C . GLU A 1 165 ? -36.080 -9.340 11.365 1.00 41.25 145 GLU A C 1
ATOM 743 O O . GLU A 1 165 ? -35.104 -8.897 11.969 1.00 42.18 145 GLU A O 1
ATOM 749 N N . LEU A 1 166 ? -36.267 -10.646 11.161 1.00 43.40 146 LEU A N 1
ATOM 750 C CA . LEU A 1 166 ? -35.314 -11.665 11.617 1.00 41.21 146 LEU A CA 1
ATOM 751 C C . LEU A 1 166 ? -33.965 -11.528 10.937 1.00 42.27 146 LEU A C 1
ATOM 752 O O . LEU A 1 166 ? -32.927 -11.495 11.605 1.00 44.71 146 LEU A O 1
ATOM 757 N N . ALA A 1 167 ? -33.980 -11.405 9.609 1.00 40.03 147 ALA A N 1
ATOM 758 C CA . ALA A 1 167 ? -32.751 -11.252 8.846 1.00 39.74 147 ALA A CA 1
ATOM 759 C C . ALA A 1 167 ? -32.027 -10.004 9.316 1.00 39.71 147 ALA A C 1
ATOM 760 O O . ALA A 1 167 ? -30.810 -10.013 9.469 1.00 37.64 147 ALA A O 1
ATOM 762 N N . GLN A 1 168 ? -32.800 -8.944 9.548 1.00 44.60 148 GLN A N 1
ATOM 763 C CA . GLN A 1 168 ? -32.280 -7.637 9.945 1.00 48.86 148 GLN A CA 1
ATOM 764 C C . GLN A 1 168 ? -31.537 -7.703 11.295 1.00 49.40 148 GLN A C 1
ATOM 765 O O . GLN A 1 168 ? -30.407 -7.229 11.378 1.00 48.83 148 GLN A O 1
ATOM 771 N N . ILE A 1 169 ? -32.144 -8.314 12.320 1.00 43.76 149 ILE A N 1
ATOM 772 C CA . ILE A 1 169 ? -31.464 -8.455 13.616 1.00 47.06 149 ILE A CA 1
ATOM 773 C C . ILE A 1 169 ? -30.131 -9.205 13.508 1.00 45.55 149 ILE A C 1
ATOM 774 O O . ILE A 1 169 ? -29.283 -9.077 14.379 1.00 46.90 149 ILE A O 1
ATOM 779 N N . TYR A 1 170 ? -29.939 -9.976 12.443 1.00 42.85 150 TYR A N 1
ATOM 780 C CA . TYR A 1 170 ? -28.658 -10.641 12.238 1.00 41.96 150 TYR A CA 1
ATOM 781 C C . TYR A 1 170 ? -27.862 -9.987 11.133 1.00 41.28 150 TYR A C 1
ATOM 782 O O . TYR A 1 170 ? -26.824 -10.509 10.732 1.00 41.28 150 TYR A O 1
ATOM 791 N N . ALA A 1 171 ? -28.339 -8.834 10.660 1.00 41.24 151 ALA A N 1
ATOM 792 C CA . ALA A 1 171 ? -27.662 -8.077 9.581 1.00 41.26 151 ALA A CA 1
ATOM 793 C C . ALA A 1 171 ? -27.268 -8.975 8.408 1.00 37.90 151 ALA A C 1
ATOM 794 O O . ALA A 1 171 ? -26.100 -8.995 8.003 1.00 42.37 151 ALA A O 1
ATOM 796 N N . VAL A 1 172 ? -28.226 -9.733 7.882 1.00 37.30 152 VAL A N 1
ATOM 797 C CA . VAL A 1 172 ? -27.947 -10.657 6.778 1.00 40.00 152 VAL A CA 1
ATOM 798 C C . VAL A 1 172 ? -27.757 -9.843 5.500 1.00 38.94 152 VAL A C 1
ATOM 799 O O . VAL A 1 172 ? -28.557 -8.985 5.207 1.00 39.59 152 VAL A O 1
ATOM 803 N N . GLN A 1 173 ? -26.679 -10.073 4.766 1.00 45.83 153 GLN A N 1
ATOM 804 C CA . GLN A 1 173 ? -26.457 -9.322 3.522 1.00 50.15 153 GLN A CA 1
ATOM 805 C C . GLN A 1 173 ? -25.943 -10.153 2.378 1.00 54.09 153 GLN A C 1
ATOM 806 O O . GLN A 1 173 ? -25.893 -9.680 1.240 1.00 67.46 153 GLN A O 1
ATOM 812 N N . SER A 1 174 ? -25.543 -11.380 2.679 1.00 50.65 154 SER A N 1
ATOM 813 C CA . SER A 1 174 ? -25.207 -12.346 1.653 1.00 47.70 154 SER A CA 1
ATOM 814 C C . SER A 1 174 ? -25.759 -13.722 2.049 1.00 45.79 154 SER A C 1
ATOM 815 O O . SER A 1 174 ? -26.225 -13.913 3.172 1.00 41.74 154 SER A O 1
ATOM 818 N N . THR A 1 175 ? -25.736 -14.666 1.116 1.00 43.85 155 THR A N 1
ATOM 819 C CA . THR A 1 175 ? -26.286 -15.981 1.387 1.00 43.46 155 THR A CA 1
ATOM 820 C C . THR A 1 175 ? -25.324 -17.075 0.935 1.00 42.12 155 THR A C 1
ATOM 821 O O . THR A 1 175 ? -24.563 -16.875 -0.009 1.00 42.34 155 THR A O 1
ATOM 825 N N . PRO A 1 176 ? -25.312 -18.217 1.651 1.00 40.86 156 PRO A N 1
ATOM 826 C CA . PRO A 1 176 ? -26.048 -18.409 2.911 1.00 40.41 156 PRO A CA 1
ATOM 827 C C . PRO A 1 176 ? -25.309 -17.758 4.083 1.00 40.75 156 PRO A C 1
ATOM 828 O O . PRO A 1 176 ? -24.091 -17.823 4.148 1.00 42.95 156 PRO A O 1
ATOM 832 N N . THR A 1 177 ? -26.045 -17.130 4.989 1.00 37.70 157 THR A N 1
ATOM 833 C CA . THR A 1 177 ? -25.474 -16.672 6.247 1.00 40.44 157 THR A CA 1
ATOM 834 C C . THR A 1 177 ? -25.843 -17.704 7.307 1.00 37.63 157 THR A C 1
ATOM 835 O O . THR A 1 177 ? -27.007 -18.088 7.420 1.00 37.91 157 THR A O 1
ATOM 839 N N . ILE A 1 178 ? -24.842 -18.166 8.051 1.00 39.48 158 ILE A N 1
ATOM 840 C CA . ILE A 1 178 ? -25.027 -19.178 9.105 1.00 37.74 158 ILE A CA 1
ATOM 841 C C . ILE A 1 178 ? -24.780 -18.565 10.486 1.00 37.68 158 ILE A C 1
ATOM 842 O O . ILE A 1 178 ? -23.733 -17.968 10.744 1.00 38.75 158 ILE A O 1
ATOM 847 N N . VAL A 1 179 ? -25.776 -18.670 11.353 1.00 35.99 159 VAL A N 1
ATOM 848 C CA . VAL A 1 179 ? -25.645 -18.190 12.710 1.00 36.11 159 VAL A CA 1
ATOM 849 C C . VAL A 1 179 ? -25.669 -19.358 13.708 1.00 37.10 159 VAL A C 1
ATOM 850 O O . VAL A 1 179 ? -26.599 -20.172 13.720 1.00 35.50 159 VAL A O 1
ATOM 854 N N . LEU A 1 180 ? -24.629 -19.419 14.536 1.00 36.55 160 LEU A N 1
ATOM 855 C CA . LEU A 1 180 ? -24.522 -20.411 15.589 1.00 37.97 160 LEU A CA 1
ATOM 856 C C . LEU A 1 180 ? -24.658 -19.715 16.930 1.00 38.84 160 LEU A C 1
ATOM 857 O O . LEU A 1 180 ? -23.972 -18.720 17.186 1.00 40.91 160 LEU A O 1
ATOM 862 N N . SER A 1 181 ? -25.546 -20.233 17.772 1.00 37.81 161 SER A N 1
ATOM 863 C CA . SER A 1 181 ? -25.837 -19.623 19.069 1.00 38.05 161 SER A CA 1
ATOM 864 C C . SER A 1 181 ? -25.890 -20.667 20.171 1.00 39.52 161 SER A C 1
ATOM 865 O O . SER A 1 181 ? -26.044 -21.863 19.903 1.00 40.49 161 SER A O 1
ATOM 868 N N . ASP A 1 182 ? -25.784 -20.195 21.411 1.00 39.53 162 ASP A N 1
ATOM 869 C CA . ASP A 1 182 ? -25.777 -21.055 22.572 1.00 40.05 162 ASP A CA 1
ATOM 870 C C . ASP A 1 182 ? -27.203 -21.437 22.985 1.00 41.85 162 ASP A C 1
ATOM 871 O O . ASP A 1 182 ? -28.183 -20.991 22.368 1.00 40.29 162 ASP A O 1
ATOM 876 N N . LYS A 1 183 ? -27.320 -22.244 24.032 1.00 40.47 163 LYS A N 1
ATOM 877 C CA . LYS A 1 183 ? -28.608 -22.767 24.461 1.00 42.19 163 LYS A CA 1
ATOM 878 C C . LYS A 1 183 ? -29.611 -21.701 24.911 1.00 42.87 163 LYS A C 1
ATOM 879 O O . LYS A 1 183 ? -30.804 -21.994 25.007 1.00 42.51 163 LYS A O 1
ATOM 885 N N . THR A 1 184 ? -29.131 -20.477 25.153 1.00 41.69 164 THR A N 1
ATOM 886 C CA . THR A 1 184 ? -29.994 -19.320 25.482 1.00 46.31 164 THR A CA 1
ATOM 887 C C . THR A 1 184 ? -30.172 -18.365 24.285 1.00 46.77 164 THR A C 1
ATOM 888 O O . THR A 1 184 ? -30.778 -17.302 24.417 1.00 48.73 164 THR A O 1
ATOM 892 N N . GLY A 1 185 ? -29.637 -18.739 23.125 1.00 45.89 165 GLY A N 1
ATOM 893 C CA . GLY A 1 185 ? -29.833 -17.955 21.916 1.00 44.12 165 GLY A CA 1
ATOM 894 C C . GLY A 1 185 ? -28.916 -16.756 21.823 1.00 44.08 165 GLY A C 1
ATOM 895 O O . GLY A 1 185 ? -29.168 -15.831 21.066 1.00 44.65 165 GLY A O 1
ATOM 896 N N . LYS A 1 186 ? -27.849 -16.775 22.607 1.00 44.85 166 LYS A N 1
ATOM 897 C CA . LYS A 1 186 ? -26.809 -15.773 22.518 1.00 45.80 166 LYS A CA 1
ATOM 898 C C . LYS A 1 186 ? -25.882 -16.183 21.375 1.00 43.99 166 LYS A C 1
ATOM 899 O O . LYS A 1 186 ? -25.450 -17.327 21.317 1.00 43.00 166 LYS A O 1
ATOM 905 N N . THR A 1 187 ? -25.590 -15.258 20.467 1.00 43.73 167 THR A N 1
ATOM 906 C CA . THR A 1 187 ? -24.766 -15.545 19.288 1.00 41.39 167 THR A CA 1
ATOM 907 C C . THR A 1 187 ? -23.329 -15.860 19.677 1.00 41.44 167 THR A C 1
ATOM 908 O O . THR A 1 187 ? -22.682 -15.099 20.397 1.00 42.48 167 THR A O 1
ATOM 912 N N . ILE A 1 188 ? -22.828 -16.962 19.183 1.00 41.19 168 ILE A N 1
ATOM 913 C CA . ILE A 1 188 ? -21.459 -17.289 19.390 1.00 41.60 168 ILE A CA 1
ATOM 914 C C . ILE A 1 188 ? -20.654 -16.952 18.179 1.00 44.12 168 ILE A C 1
ATOM 915 O O . ILE A 1 188 ? -19.673 -16.299 18.286 1.00 49.15 168 ILE A O 1
ATOM 920 N N . TYR A 1 189 ? -21.096 -17.380 17.019 1.00 45.68 169 TYR A N 1
ATOM 921 C CA . TYR A 1 189 ? -20.352 -17.164 15.807 1.00 44.52 169 TYR A CA 1
ATOM 922 C C . TYR A 1 189 ? -21.216 -17.025 14.568 1.00 42.82 169 TYR A C 1
ATOM 923 O O . TYR A 1 189 ? -22.229 -17.618 14.467 1.00 42.42 169 TYR A O 1
ATOM 932 N N . GLU A 1 190 ? -20.776 -16.234 13.617 1.00 47.57 170 GL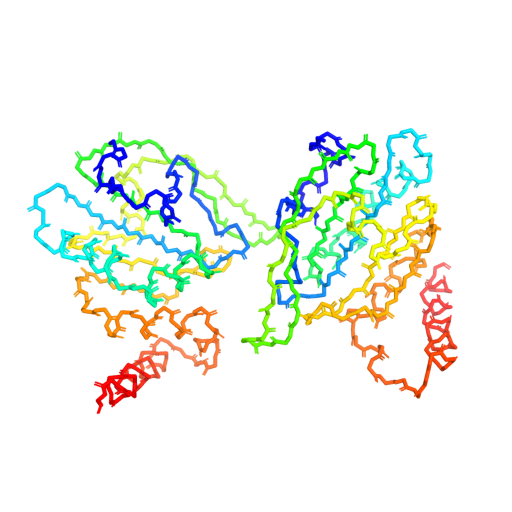U A N 1
ATOM 933 C CA . GLU A 1 190 ? -21.493 -16.026 12.389 1.00 50.54 170 GLU A CA 1
ATOM 934 C C . GLU A 1 190 ? -20.645 -16.275 11.171 1.00 49.98 170 GLU A C 1
ATOM 935 O O . GLU A 1 190 ? -19.591 -15.751 11.071 1.00 47.68 170 GLU A O 1
ATOM 941 N N . LEU A 1 191 ? -21.130 -17.056 10.229 1.00 49.14 171 LEU A N 1
ATOM 942 C CA . LEU A 1 191 ? -20.460 -17.241 8.963 1.00 48.79 171 LEU A CA 1
ATOM 943 C C . LEU A 1 191 ? -21.344 -16.714 7.880 1.00 51.14 171 LEU A C 1
ATOM 944 O O . LEU A 1 191 ? -22.513 -16.972 7.862 1.00 53.21 171 LEU A O 1
ATOM 949 N N . PRO A 1 192 ? -20.779 -15.893 7.000 1.00 30.00 172 PRO A N 1
ATOM 950 C CA . PRO A 1 192 ? -21.572 -15.192 5.981 1.00 30.00 172 PRO A CA 1
ATOM 951 C C . PRO A 1 192 ? -21.591 -15.865 4.610 1.00 30.00 172 PRO A C 1
ATOM 952 O O . PRO A 1 192 ? -22.178 -15.313 3.679 1.00 30.00 172 PRO A O 1
ATOM 956 N N . GLY A 1 193 ? -20.951 -17.021 4.479 1.00 47.12 173 GLY A N 1
ATOM 957 C CA . GLY A 1 193 ? -20.764 -17.616 3.193 1.00 45.57 173 GLY A CA 1
ATOM 958 C C . GLY A 1 193 ? -20.770 -19.109 3.288 1.00 48.73 173 GLY A C 1
ATOM 959 O O . GLY A 1 193 ? -20.761 -19.647 4.352 1.00 49.24 173 GLY A O 1
ATOM 960 N N . TYR A 1 194 ? -20.781 -19.774 2.157 1.00 46.76 174 TYR A N 1
ATOM 961 C CA . TYR A 1 194 ? -20.642 -21.192 2.120 1.00 44.95 174 TYR A CA 1
ATOM 962 C C . TYR A 1 194 ? -19.254 -21.570 2.555 1.00 49.64 174 TYR A C 1
ATOM 963 O O . TYR A 1 194 ? -18.314 -20.947 2.160 1.00 52.21 174 TYR A O 1
ATOM 972 N N . MET A 1 195 ? -19.140 -22.621 3.351 1.00 50.61 175 MET A N 1
ATOM 973 C CA . MET A 1 195 ? -17.878 -23.227 3.681 1.00 49.85 175 MET A CA 1
ATOM 974 C C . MET A 1 195 ? -17.932 -24.693 3.368 1.00 48.79 175 MET A C 1
ATOM 975 O O . MET A 1 195 ? -18.884 -25.327 3.678 1.00 48.91 175 MET A O 1
ATOM 980 N N . PRO A 1 196 ? -16.897 -25.242 2.773 1.00 47.43 176 PRO A N 1
ATOM 981 C CA . PRO A 1 196 ? -16.898 -26.690 2.515 1.00 45.75 176 PRO A CA 1
ATOM 982 C C . PRO A 1 196 ? -17.077 -27.517 3.801 1.00 45.27 176 PRO A C 1
ATOM 983 O O . PRO A 1 196 ? -16.754 -27.044 4.895 1.00 45.69 176 PRO A O 1
ATOM 987 N N . SER A 1 197 ? -17.544 -28.752 3.648 1.00 43.15 177 SER A N 1
ATOM 988 C CA . SER A 1 197 ? -18.070 -29.538 4.755 1.00 43.46 177 SER A CA 1
ATOM 989 C C . SER A 1 197 ? -17.037 -29.894 5.826 1.00 44.95 177 SER A C 1
ATOM 990 O O . SER A 1 197 ? -17.347 -29.839 7.023 1.00 41.37 177 SER A O 1
ATOM 993 N N . THR A 1 198 ? -15.820 -30.251 5.403 1.00 45.91 178 THR A N 1
ATOM 994 C CA . THR A 1 198 ? -14.727 -30.509 6.347 1.00 46.42 178 THR A CA 1
ATOM 995 C C . THR A 1 198 ? -14.556 -29.346 7.334 1.00 43.02 178 THR A C 1
ATOM 996 O O . THR A 1 198 ? -14.548 -29.555 8.539 1.00 44.00 178 THR A O 1
ATOM 1000 N N . GLN A 1 199 ? -14.442 -28.128 6.814 1.00 42.06 179 GLN A N 1
ATOM 1001 C CA . GLN A 1 199 ? -14.213 -26.960 7.657 1.00 42.88 179 GLN A CA 1
ATOM 1002 C C . GLN A 1 199 ? -15.477 -26.634 8.449 1.00 41.93 179 GLN A C 1
ATOM 1003 O O . GLN A 1 199 ? -15.407 -26.250 9.623 1.00 40.79 179 GLN A O 1
ATOM 1009 N N . PHE A 1 200 ? -16.630 -26.808 7.802 1.00 37.35 180 PHE A N 1
ATOM 1010 C CA . PHE A 1 200 ? -17.891 -26.406 8.394 1.00 36.42 180 PHE A CA 1
ATOM 1011 C C . PHE A 1 200 ? -18.235 -27.276 9.595 1.00 34.84 180 PHE A C 1
ATOM 1012 O O . PHE A 1 200 ? -18.715 -26.777 10.610 1.00 36.88 180 PHE A O 1
ATOM 1020 N N . LEU A 1 201 ? -17.993 -28.574 9.454 1.00 35.33 181 LEU A N 1
ATOM 1021 C CA . LEU A 1 201 ? -18.112 -29.525 10.537 1.00 37.18 181 LEU A CA 1
ATOM 1022 C C . LEU A 1 201 ? -17.196 -29.185 11.730 1.00 40.69 181 LEU A C 1
ATOM 1023 O O . LEU A 1 201 ? -17.591 -29.366 12.894 1.00 39.50 181 LEU A O 1
ATOM 1028 N N . ALA A 1 202 ? -16.001 -28.669 11.455 1.00 40.12 182 ALA A N 1
ATOM 1029 C CA . ALA A 1 202 ? -15.099 -28.286 12.546 1.00 39.35 182 ALA A CA 1
ATOM 1030 C C . ALA A 1 202 ? -15.650 -27.093 13.318 1.00 39.80 182 ALA A C 1
ATOM 1031 O O . ALA A 1 202 ? -15.525 -27.021 14.562 1.00 41.40 182 ALA A O 1
ATOM 1033 N N . VAL A 1 203 ? -16.298 -26.181 12.600 1.00 36.07 183 VAL A N 1
ATOM 1034 C CA . VAL A 1 203 ? -16.947 -25.038 13.240 1.00 35.16 183 VAL A CA 1
ATOM 1035 C C . VAL A 1 203 ? -18.088 -25.487 14.179 1.00 39.80 183 VAL A C 1
ATOM 1036 O O . VAL A 1 203 ? -18.242 -24.953 15.288 1.00 39.02 183 VAL A O 1
ATOM 1040 N N . LEU A 1 204 ? -18.874 -26.472 13.738 1.00 38.38 184 LEU A N 1
ATOM 1041 C CA . LEU A 1 204 ? -20.005 -26.962 14.524 1.00 37.17 184 LEU A CA 1
ATOM 1042 C C . LEU A 1 204 ? -19.532 -27.712 15.765 1.00 38.18 184 LEU A C 1
ATOM 1043 O O . LEU A 1 204 ? -20.131 -27.594 16.840 1.00 38.04 184 LEU A O 1
ATOM 1048 N N . GLU A 1 205 ? -18.464 -28.493 15.608 1.00 36.58 185 GLU A N 1
ATOM 1049 C CA . GLU A 1 205 ? -17.851 -29.202 16.727 1.00 38.26 185 GLU A CA 1
ATOM 1050 C C . GLU A 1 205 ? -17.303 -28.276 17.814 1.00 38.63 185 GLU A C 1
ATOM 1051 O O . GLU A 1 205 ? -17.670 -28.399 18.988 1.00 41.61 185 GLU A O 1
ATOM 1057 N N . PHE A 1 206 ? -16.459 -27.335 17.411 1.00 40.76 186 PHE A N 1
ATOM 1058 C CA . PHE A 1 206 ? -15.959 -26.277 18.289 1.00 42.51 186 PHE A CA 1
ATOM 1059 C C . PHE A 1 206 ? -17.082 -25.718 19.167 1.00 46.06 186 PHE A C 1
ATOM 1060 O O . PHE A 1 206 ? -16.935 -25.640 20.392 1.00 45.02 186 PHE A O 1
ATOM 1068 N N . ILE A 1 207 ? -18.215 -25.382 18.548 1.00 46.18 187 ILE A N 1
ATOM 1069 C CA . ILE A 1 207 ? -19.386 -24.890 19.284 1.00 44.64 187 ILE A CA 1
ATOM 1070 C C . ILE A 1 207 ? -20.075 -26.011 20.063 1.00 45.18 187 ILE A C 1
ATOM 1071 O O . ILE A 1 207 ? -20.280 -25.899 21.276 1.00 46.11 187 ILE A O 1
ATOM 1076 N N . GLY A 1 208 ? -20.405 -27.098 19.370 1.00 47.27 188 GLY A N 1
ATOM 1077 C CA . GLY A 1 208 ? -21.265 -28.149 19.921 1.00 47.48 188 GLY A CA 1
ATOM 1078 C C . GLY A 1 208 ? -20.657 -28.919 21.077 1.00 49.89 188 GLY A C 1
ATOM 1079 O O . GLY A 1 208 ? -21.375 -29.368 21.973 1.00 51.28 188 GLY A O 1
ATOM 1080 N N . ASP A 1 209 ? -19.337 -29.089 21.044 1.00 51.65 189 ASP A N 1
ATOM 1081 C CA . ASP A 1 209 ? -18.584 -29.732 22.133 1.00 50.63 189 ASP A CA 1
ATOM 1082 C C . ASP A 1 209 ? -18.214 -28.701 23.224 1.00 49.41 189 ASP A C 1
ATOM 1083 O O . ASP A 1 209 ? -17.728 -29.059 24.301 1.00 47.95 189 ASP A O 1
ATOM 1088 N N . GLY A 1 210 ? -18.459 -27.422 22.952 1.00 45.67 190 GLY A N 1
ATOM 1089 C CA . GLY A 1 210 ? -18.304 -26.396 23.972 1.00 48.35 190 GLY A CA 1
ATOM 1090 C C . GLY A 1 210 ? -16.921 -25.797 24.102 1.00 48.45 190 GLY A C 1
ATOM 1091 O O . GLY A 1 210 ? -16.646 -25.105 25.077 1.00 50.37 190 GLY A O 1
ATOM 1092 N N . LYS A 1 211 ? -16.061 -26.041 23.113 1.00 48.78 191 LYS A N 1
ATOM 1093 C CA . LYS A 1 211 ? -14.685 -25.545 23.134 1.00 49.18 191 LYS A CA 1
ATOM 1094 C C . LYS A 1 211 ? -14.605 -24.028 23.074 1.00 52.82 191 LYS A C 1
ATOM 1095 O O . LYS A 1 211 ? -13.607 -23.456 23.490 1.00 58.08 191 LYS A O 1
ATOM 1101 N N . TYR A 1 212 ? -15.645 -23.381 22.547 1.00 51.66 192 TYR A N 1
ATOM 1102 C CA . TYR A 1 212 ? -15.705 -21.920 22.495 1.00 52.88 192 TYR A CA 1
ATOM 1103 C C . TYR A 1 212 ? -15.648 -21.323 23.909 1.00 56.29 192 TYR A C 1
ATOM 1104 O O . TYR A 1 212 ? -15.241 -20.174 24.076 1.00 59.17 192 TYR A O 1
ATOM 1113 N N . GLN A 1 213 ? -16.066 -22.099 24.916 1.00 60.63 193 GLN A N 1
ATOM 1114 C CA . GLN A 1 213 ? -16.108 -21.621 26.309 1.00 67.80 193 GLN A CA 1
ATOM 1115 C C . GLN A 1 213 ? -14.721 -21.321 26.881 1.00 68.32 193 GLN A C 1
ATOM 1116 O O . GLN A 1 213 ? -14.561 -20.400 27.681 1.00 68.38 193 GLN A O 1
ATOM 1122 N N . ASP A 1 214 ? -13.732 -22.103 26.449 1.00 73.95 194 ASP A N 1
ATOM 1123 C CA . ASP A 1 214 ? -12.339 -21.966 26.887 1.00 79.62 194 ASP A CA 1
ATOM 1124 C C . ASP A 1 214 ? -11.614 -20.834 26.156 1.00 79.25 194 ASP A C 1
ATOM 1125 O O . ASP A 1 214 ? -10.452 -20.976 25.766 1.00 83.77 194 ASP A O 1
ATOM 1130 N N . THR A 1 215 ? -12.299 -19.716 25.957 1.00 80.01 195 THR A N 1
ATOM 1131 C CA . THR A 1 215 ? -11.695 -18.571 25.277 1.00 82.93 195 THR A CA 1
ATOM 1132 C C . THR A 1 215 ? -11.825 -17.314 26.150 1.00 88.12 195 THR A C 1
ATOM 1133 O O . THR A 1 215 ? -12.582 -17.310 27.129 1.00 92.68 195 THR A O 1
ATOM 1137 N N . LYS A 1 216 ? -11.077 -16.265 25.805 1.00 88.96 196 LYS A N 1
ATOM 1138 C CA . LYS A 1 216 ? -11.053 -15.029 26.596 1.00 88.35 196 LYS A CA 1
ATOM 1139 C C . LYS A 1 216 ? -11.763 -13.838 25.947 1.00 89.11 196 LYS A C 1
ATOM 1140 O O . LYS A 1 216 ? -12.274 -12.968 26.651 1.00 89.62 196 LYS A O 1
ATOM 1146 N N . ASP A 1 217 ? -11.792 -13.801 24.615 1.00 90.72 197 ASP A N 1
ATOM 1147 C CA . ASP A 1 217 ? -12.575 -12.804 23.869 1.00 89.08 197 ASP A CA 1
AT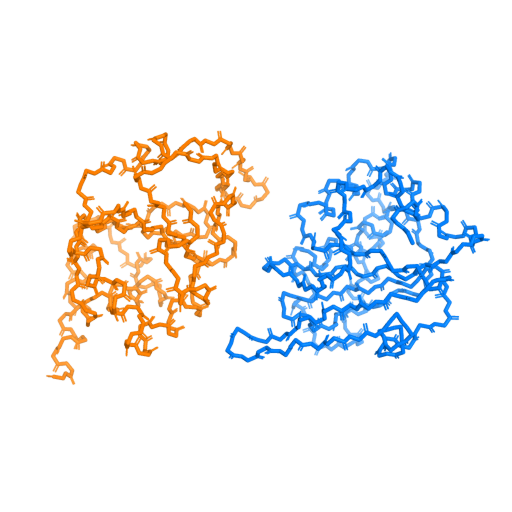OM 1148 C C . ASP A 1 217 ? -12.787 -13.219 22.405 1.00 86.58 197 ASP A C 1
ATOM 1149 O O . ASP A 1 217 ? -12.465 -14.346 22.026 1.00 87.56 197 ASP A O 1
ATOM 1154 N N . ASP A 1 218 ? -13.329 -12.305 21.601 1.00 81.42 198 ASP A N 1
ATOM 1155 C CA . ASP A 1 218 ? -13.599 -12.542 20.183 1.00 83.67 198 ASP A CA 1
ATOM 1156 C C . ASP A 1 218 ? -12.327 -12.782 19.376 1.00 83.54 198 ASP A C 1
ATOM 1157 O O . ASP A 1 218 ? -12.336 -13.542 18.407 1.00 82.82 198 ASP A O 1
ATOM 1162 N N . GLU A 1 219 ? -11.246 -12.117 19.771 1.00 79.15 199 GLU A N 1
ATOM 1163 C CA . GLU A 1 219 ? -9.951 -12.283 19.131 1.00 79.95 199 GLU A CA 1
ATOM 1164 C C . GLU A 1 219 ? -9.376 -13.668 19.427 1.00 75.59 199 GLU A C 1
ATOM 1165 O O . GLU A 1 219 ? -8.747 -14.285 18.564 1.00 73.51 199 GLU A O 1
ATOM 1171 N N . ASP A 1 220 ? -9.612 -14.145 20.649 1.00 71.20 200 ASP A N 1
ATOM 1172 C CA . ASP A 1 220 ? -9.094 -15.432 21.120 1.00 71.01 200 ASP A CA 1
ATOM 1173 C C . ASP A 1 220 ? -9.889 -16.608 20.539 1.00 65.33 200 ASP A C 1
ATOM 1174 O O . ASP A 1 220 ? -9.304 -17.589 20.068 1.00 60.41 200 ASP A O 1
ATOM 1179 N N . LEU A 1 221 ? -11.217 -16.492 20.579 1.00 60.78 201 LEU A N 1
ATOM 1180 C CA . LEU A 1 221 ? -12.124 -17.491 20.014 1.00 58.84 201 LEU A CA 1
ATOM 1181 C C . LEU A 1 221 ? -11.807 -17.728 18.531 1.00 55.69 201 LEU A C 1
ATOM 1182 O O . LEU A 1 221 ? -11.681 -18.874 18.097 1.00 55.94 201 LEU A O 1
ATOM 1187 N N . THR A 1 222 ? -11.629 -16.636 17.790 1.00 52.59 202 THR A N 1
ATOM 1188 C CA . THR A 1 222 ? -11.280 -16.669 16.372 1.00 52.25 202 THR A CA 1
ATOM 1189 C C . THR A 1 222 ? -9.933 -17.343 16.094 1.00 54.97 202 THR A C 1
ATOM 1190 O O . THR A 1 222 ? -9.784 -18.077 15.115 1.00 57.42 202 THR A O 1
ATOM 1194 N N . LYS A 1 223 ? -8.946 -17.099 16.945 1.00 56.03 203 LYS A N 1
ATOM 1195 C CA . LYS A 1 223 ? -7.646 -17.733 16.741 1.00 58.48 203 LYS A CA 1
ATOM 1196 C C . LYS A 1 223 ? -7.774 -19.228 17.039 1.00 50.55 203 LYS A C 1
ATOM 1197 O O . LYS A 1 223 ? -7.319 -20.066 16.263 1.00 47.59 203 LYS A O 1
ATOM 1203 N N . LYS A 1 224 ? -8.432 -19.551 18.145 1.00 47.48 204 LYS A N 1
ATOM 1204 C CA . LYS A 1 224 ? -8.665 -20.939 18.529 1.00 49.96 204 LYS A CA 1
ATOM 1205 C C . LYS A 1 224 ? -9.537 -21.701 17.518 1.00 50.76 204 LYS A C 1
ATOM 1206 O O . LYS A 1 224 ? -9.288 -22.882 17.247 1.00 48.67 204 LYS A O 1
ATOM 1212 N N . LEU A 1 225 ? -10.528 -21.019 16.941 1.00 47.29 205 LEU A N 1
ATOM 1213 C CA . LEU A 1 225 ? -11.349 -21.608 15.883 1.00 46.81 205 LEU A CA 1
ATOM 1214 C C . LEU A 1 225 ? -10.518 -21.901 14.638 1.00 47.07 205 LEU A C 1
ATOM 1215 O O . LEU A 1 225 ? -10.600 -23.006 14.080 1.00 42.23 205 LEU A O 1
ATOM 1220 N N . LYS A 1 226 ? -9.736 -20.911 14.196 1.00 47.72 206 LYS A N 1
ATOM 1221 C CA . LYS A 1 226 ? -8.928 -21.063 12.988 1.00 51.76 206 LYS A CA 1
ATOM 1222 C C . LYS A 1 226 ? -7.897 -22.172 13.170 1.00 50.09 206 LYS A C 1
ATOM 1223 O O . LYS A 1 226 ? -7.619 -22.910 12.231 1.00 55.48 206 LYS A O 1
ATOM 1229 N N . ALA A 1 227 ? -7.367 -22.307 14.385 1.00 48.31 207 ALA A N 1
ATOM 1230 C CA . ALA A 1 227 ? -6.445 -23.408 14.720 1.00 47.60 207 ALA A CA 1
ATOM 1231 C C . ALA A 1 227 ? -7.145 -24.760 14.626 1.00 42.19 207 ALA A C 1
ATOM 1232 O O . ALA A 1 227 ? -6.614 -25.696 14.037 1.00 41.02 207 ALA A O 1
ATOM 1234 N N . TYR A 1 228 ? -8.342 -24.849 15.210 1.00 40.65 208 TYR A N 1
ATOM 1235 C CA . TYR A 1 228 ? -9.112 -26.091 15.226 1.00 38.84 208 TYR A CA 1
ATOM 1236 C C . TYR A 1 228 ? -9.575 -26.581 13.834 1.00 38.20 208 TYR A C 1
ATOM 1237 O O . TYR A 1 228 ? -9.606 -27.785 13.587 1.00 35.01 208 TYR A O 1
ATOM 1246 N N . ILE A 1 229 ? -9.909 -25.656 12.955 1.00 39.62 209 ILE A N 1
ATOM 1247 C CA . ILE A 1 229 ? -10.238 -25.981 11.595 1.00 40.24 209 ILE A CA 1
ATOM 1248 C C . ILE A 1 229 ? -9.064 -26.541 10.868 1.00 40.57 209 ILE A C 1
ATOM 1249 O O . ILE A 1 229 ? -9.205 -27.462 10.147 1.00 45.83 209 ILE A O 1
ATOM 1254 N N . LYS A 1 230 ? -7.898 -25.975 11.070 1.00 43.05 210 LYS A N 1
ATOM 1255 C CA . LYS A 1 230 ? -6.705 -26.468 10.424 1.00 47.78 210 LYS A CA 1
ATOM 1256 C C . LYS A 1 230 ? -6.371 -27.858 10.858 1.00 47.53 210 LYS A C 1
ATOM 1257 O O . LYS A 1 230 ? -5.976 -28.658 10.067 1.00 51.04 210 LYS A O 1
ATOM 1263 N N . TYR A 1 231 ? -6.530 -28.135 12.132 1.00 45.67 211 TYR A N 1
ATOM 1264 C CA . TYR A 1 231 ? -6.278 -29.450 12.646 1.00 47.46 211 TYR A CA 1
ATOM 1265 C C . TYR A 1 231 ? -7.226 -30.465 12.056 1.00 49.79 211 TYR A C 1
ATOM 1266 O O . TYR A 1 231 ? -6.829 -31.526 11.682 1.00 50.75 211 TYR A O 1
ATOM 1275 N N . LYS A 1 232 ? -8.485 -30.120 11.938 1.00 49.97 212 LYS A N 1
ATOM 1276 C CA . LYS A 1 232 ? -9.456 -31.084 11.399 1.00 50.11 212 LYS A CA 1
ATOM 1277 C C . LYS A 1 232 ? -9.255 -31.311 9.904 1.00 47.26 212 LYS A C 1
ATOM 1278 O O . LYS A 1 232 ? -9.505 -32.398 9.393 1.00 46.77 212 LYS A O 1
ATOM 1284 N N . THR A 1 233 ? -8.781 -30.276 9.224 1.00 49.63 213 THR A N 1
ATOM 1285 C CA . THR A 1 233 ? -8.363 -30.353 7.827 1.00 53.63 213 THR A CA 1
ATOM 1286 C C . THR A 1 233 ? -7.239 -31.374 7.622 1.00 60.43 213 THR A C 1
ATOM 1287 O O . THR A 1 233 ? -7.311 -32.215 6.711 1.00 64.43 213 THR A O 1
ATOM 1291 N N . ASN A 1 234 ? -6.206 -31.297 8.466 1.00 61.16 214 ASN A N 1
ATOM 1292 C CA . ASN A 1 234 ? -5.101 -32.258 8.419 1.00 60.37 214 ASN A CA 1
ATOM 1293 C C . ASN A 1 234 ? -5.613 -33.658 8.650 1.00 59.01 214 ASN A C 1
ATOM 1294 O O . ASN A 1 234 ? -5.088 -34.615 8.094 1.00 61.12 214 ASN A O 1
ATOM 1299 N N . LEU A 1 235 ? -6.661 -33.762 9.457 1.00 57.23 215 LEU A N 1
ATOM 1300 C CA . LEU A 1 235 ? -7.187 -35.047 9.873 1.00 61.56 215 LEU A CA 1
ATOM 1301 C C . LEU A 1 235 ? -7.895 -35.824 8.751 1.00 65.78 215 LEU A C 1
ATOM 1302 O O . LEU A 1 235 ? -8.061 -37.042 8.849 1.00 67.34 215 LEU A O 1
ATOM 1307 N N . SER A 1 236 ? -8.303 -35.129 7.691 1.00 69.08 216 SER A N 1
ATOM 1308 C CA . SER A 1 236 ? -8.925 -35.793 6.554 1.00 73.01 216 SER A CA 1
ATOM 1309 C C . SER A 1 236 ? -7.889 -36.070 5.462 1.00 79.91 216 SER A C 1
ATOM 1310 O O . SER A 1 236 ? -7.971 -35.521 4.362 1.00 80.32 216 SER A O 1
ATOM 1313 N N . LYS A 1 237 ? -6.902 -36.910 5.788 1.00 85.03 217 LYS A N 1
ATOM 1314 C CA . LYS A 1 237 ? -5.887 -37.368 4.823 1.00 83.64 217 LYS A CA 1
ATOM 1315 C C . LYS A 1 237 ? -5.622 -38.864 4.981 1.00 83.99 217 LYS A C 1
ATOM 1316 O O . LYS A 1 237 ? -4.515 -39.339 4.729 1.00 85.92 217 LYS A O 1
ATOM 1322 N N . ASP B 1 76 ? -50.330 -37.606 28.500 1.00 81.04 56 ASP B N 1
ATOM 1323 C CA . ASP B 1 76 ? -50.505 -36.216 28.002 1.00 79.01 56 ASP B CA 1
ATOM 1324 C C . ASP B 1 76 ? -49.703 -35.188 28.805 1.00 81.41 56 ASP B C 1
ATOM 1325 O O . ASP B 1 76 ? -49.290 -35.444 29.942 1.00 78.67 56 ASP B O 1
ATOM 1330 N N . LYS B 1 77 ? -49.494 -34.020 28.193 1.00 88.07 57 LYS B N 1
ATOM 1331 C CA . LYS B 1 77 ? -48.808 -32.878 28.820 1.00 84.42 57 LYS B CA 1
ATOM 1332 C C . LYS B 1 77 ? -49.593 -32.296 30.018 1.00 76.57 57 LYS B C 1
ATOM 1333 O O . LYS B 1 77 ? -48.998 -31.687 30.919 1.00 61.60 57 LYS B O 1
ATOM 1339 N N . LYS B 1 78 ? -50.917 -32.492 30.005 1.00 70.82 58 LYS B N 1
ATOM 1340 C CA . LYS B 1 78 ? -51.816 -32.149 31.120 1.00 66.24 58 LYS B CA 1
ATOM 1341 C C . LYS B 1 78 ? -51.353 -32.616 32.529 1.00 62.68 58 LYS B C 1
ATOM 1342 O O . LYS B 1 78 ? -51.695 -31.964 33.522 1.00 63.92 58 LYS B O 1
ATOM 1348 N N . SER B 1 79 ? -50.564 -33.701 32.604 1.00 50.40 59 SER B N 1
ATOM 1349 C CA . SER B 1 79 ? -50.008 -34.223 33.877 1.00 47.33 59 SER B CA 1
ATOM 1350 C C . SER B 1 79 ? -49.289 -33.174 34.747 1.00 46.47 59 SER B C 1
ATOM 1351 O O . SER B 1 79 ? -49.363 -33.228 35.986 1.00 43.20 59 SER B O 1
ATOM 1354 N N . TYR B 1 80 ? -48.584 -32.241 34.106 1.00 38.03 60 TYR B N 1
ATOM 1355 C CA . TYR B 1 80 ? -47.854 -31.202 34.843 1.00 38.68 60 TYR B CA 1
ATOM 1356 C C . TYR B 1 80 ? -48.076 -29.773 34.323 1.00 37.24 60 TYR B C 1
ATOM 1357 O O . TYR B 1 80 ? -47.151 -28.940 34.350 1.00 38.38 60 TYR B O 1
ATOM 1366 N N . ALA B 1 81 ? -49.307 -29.484 33.891 1.00 35.33 61 ALA B N 1
ATOM 1367 C CA . ALA B 1 81 ? -49.680 -28.160 33.402 1.00 36.66 61 ALA B CA 1
ATOM 1368 C C . ALA B 1 81 ? -49.277 -27.096 34.412 1.00 36.00 61 ALA B C 1
ATOM 1369 O O . ALA B 1 81 ? -49.526 -27.248 35.619 1.00 35.43 61 ALA B O 1
ATOM 1371 N N . GLY B 1 82 ? -48.660 -26.027 33.915 1.00 34.03 62 GLY B N 1
ATOM 1372 C CA . GLY B 1 82 ? -48.162 -24.945 34.774 1.00 34.28 62 GLY B CA 1
ATOM 1373 C C . GLY B 1 82 ? -46.731 -25.140 35.248 1.00 34.04 62 GLY B C 1
ATOM 1374 O O . GLY B 1 82 ? -46.136 -24.223 35.808 1.00 37.60 62 GLY B O 1
ATOM 1375 N N . LEU B 1 83 ? -46.182 -26.337 35.033 1.00 33.84 63 LEU B N 1
ATOM 1376 C CA . LEU B 1 83 ? -44.785 -26.638 35.375 1.00 33.39 63 LEU B CA 1
ATOM 1377 C C . LEU B 1 83 ? -43.907 -26.925 34.152 1.00 34.81 63 LEU B C 1
ATOM 1378 O O . LEU B 1 83 ? -42.879 -27.606 34.269 1.00 32.76 63 LEU B O 1
ATOM 1383 N N . GLU B 1 84 ? -44.320 -26.425 32.988 1.00 35.88 64 GLU B N 1
ATOM 1384 C CA . GLU B 1 84 ? -43.557 -26.608 31.734 1.00 39.70 64 GLU B CA 1
ATOM 1385 C C . GLU B 1 84 ? -42.234 -25.852 31.778 1.00 38.86 64 GLU B C 1
ATOM 1386 O O . GLU B 1 84 ? -41.404 -26.012 30.897 1.00 40.67 64 GLU B O 1
ATOM 1392 N N . ASP B 1 85 ? -42.054 -25.014 32.793 1.00 36.98 65 ASP B N 1
ATOM 1393 C CA . ASP B 1 85 ? -40.788 -24.316 33.003 1.00 37.82 65 ASP B CA 1
ATOM 1394 C C . ASP B 1 85 ? -39.730 -25.236 33.644 1.00 36.26 65 ASP B C 1
ATOM 1395 O O . ASP B 1 85 ? -38.530 -25.049 33.457 1.00 40.07 65 ASP B O 1
ATOM 1400 N N . VAL B 1 86 ? -40.197 -26.240 34.376 1.00 34.61 66 VAL B N 1
ATOM 1401 C CA . VAL B 1 86 ? -39.355 -27.143 35.157 1.00 30.43 66 VAL B CA 1
ATOM 1402 C C . VAL B 1 86 ? -39.067 -28.406 34.372 1.00 30.84 66 VAL B C 1
ATOM 1403 O O . VAL B 1 86 ? -37.948 -28.924 34.402 1.00 31.95 66 VAL B O 1
ATOM 1407 N N . PHE B 1 87 ? -40.102 -28.932 33.721 1.00 31.20 67 PHE B N 1
ATOM 1408 C CA . PHE B 1 87 ? -40.050 -30.257 33.111 1.00 34.12 67 PHE B CA 1
ATOM 1409 C C . PHE B 1 87 ? -39.881 -30.138 31.603 1.00 33.95 67 PHE B C 1
ATOM 1410 O O . PHE B 1 87 ? -40.612 -29.375 30.965 1.00 36.19 67 PHE B O 1
ATOM 1418 N N . SER B 1 88 ? -38.923 -30.883 31.047 1.00 34.09 68 SER B N 1
ATOM 1419 C CA . SER B 1 88 ? -38.733 -30.956 29.600 1.00 34.57 68 SER B CA 1
ATOM 1420 C C . SER B 1 88 ? -39.602 -32.083 29.057 1.00 36.62 68 SER B C 1
ATOM 1421 O O . SER B 1 88 ? -39.969 -32.992 29.797 1.00 40.59 68 SER B O 1
ATOM 1424 N N . ASP B 1 89 ? -39.922 -32.014 27.766 1.00 37.85 69 ASP B N 1
ATOM 1425 C CA . ASP B 1 89 ? -40.699 -33.016 27.056 1.00 41.57 69 ASP B CA 1
ATOM 1426 C C . ASP B 1 89 ? -40.064 -34.411 27.186 1.00 41.53 69 ASP B C 1
ATOM 1427 O O . ASP B 1 89 ? -38.908 -34.609 26.804 1.00 41.79 69 ASP B O 1
ATOM 1432 N N . ASN B 1 90 ? -40.823 -35.383 27.694 1.00 39.89 70 ASN B N 1
ATOM 1433 C CA . ASN B 1 90 ? -40.248 -36.696 28.008 1.00 38.05 70 ASN B CA 1
ATOM 1434 C C . ASN B 1 90 ? -40.141 -37.620 26.804 1.00 37.30 70 ASN B C 1
ATOM 1435 O O . ASN B 1 90 ? -39.766 -38.780 26.940 1.00 34.79 70 ASN B O 1
ATOM 1440 N N . LYS B 1 91 ? -40.461 -37.110 25.623 1.00 40.82 71 LYS B N 1
ATOM 1441 C CA . LYS B 1 91 ? -40.191 -37.863 24.394 1.00 45.90 71 LYS B CA 1
ATOM 1442 C C . LYS B 1 91 ? -38.669 -38.105 24.228 1.00 45.88 71 LYS B C 1
ATOM 1443 O O . LYS B 1 91 ? -38.259 -39.054 23.558 1.00 49.45 71 LYS B O 1
ATOM 1449 N N . SER B 1 92 ? -37.854 -37.238 24.841 1.00 45.43 72 SER B N 1
ATOM 1450 C CA . SER B 1 92 ? -36.385 -37.351 24.855 1.00 46.26 72 SER B CA 1
ATOM 1451 C C . SER B 1 92 ? -35.810 -37.175 26.261 1.00 44.22 72 SER B C 1
ATOM 1452 O O . SER B 1 92 ? -35.703 -36.051 26.761 1.00 46.36 72 SER B O 1
ATOM 1455 N N . ILE B 1 93 ? -35.403 -38.271 26.879 1.00 40.66 73 ILE B N 1
ATOM 1456 C CA . ILE B 1 93 ? -34.838 -38.216 28.206 1.00 40.94 73 ILE B CA 1
ATOM 1457 C C . ILE B 1 93 ? -33.315 -38.352 28.164 1.00 45.62 73 ILE B C 1
ATOM 1458 O O . ILE B 1 93 ? -32.773 -39.228 27.478 1.00 46.50 73 ILE B O 1
ATOM 1463 N N . SER B 1 94 ? -32.646 -37.458 28.899 1.00 44.81 74 SER B N 1
ATOM 1464 C CA . SER B 1 94 ? -31.180 -37.405 29.001 1.00 44.72 74 SER B CA 1
ATOM 1465 C C . SER B 1 94 ? -30.746 -36.318 29.999 1.00 40.63 74 SER B C 1
ATOM 1466 O O . SER B 1 94 ? -31.470 -35.330 30.204 1.00 38.12 74 SER B O 1
ATOM 1469 N N . PRO B 1 95 ? -29.568 -36.497 30.625 1.00 40.36 75 PRO B N 1
ATOM 1470 C CA . PRO B 1 95 ? -29.066 -35.525 31.613 1.00 41.28 75 PRO B CA 1
ATOM 1471 C C . PRO B 1 95 ? -28.763 -34.172 30.995 1.00 40.27 75 PRO B C 1
ATOM 1472 O O . PRO B 1 95 ? -28.826 -33.153 31.688 1.00 39.44 75 PRO B O 1
ATOM 1476 N N . ASN B 1 96 ? -28.468 -34.177 29.696 1.00 40.43 76 ASN B N 1
ATOM 1477 C CA . ASN B 1 96 ? -28.161 -32.969 28.933 1.00 46.41 76 ASN B CA 1
ATOM 1478 C C . ASN B 1 96 ? -27.226 -31.979 29.647 1.00 46.21 76 ASN B C 1
ATOM 1479 O O . ASN B 1 96 ? -27.557 -30.804 29.799 1.00 47.60 76 ASN B O 1
ATOM 1484 N N . ASP B 1 97 ? -26.072 -32.470 30.095 1.00 46.92 77 ASP B N 1
ATOM 1485 C CA . ASP B 1 97 ? -25.013 -31.638 30.728 1.00 52.35 77 ASP B CA 1
ATOM 1486 C C . ASP B 1 97 ? -25.313 -31.183 32.146 1.00 50.04 77 ASP B C 1
ATOM 1487 O O . ASP B 1 97 ? -24.523 -30.455 32.754 1.00 49.92 77 ASP B O 1
ATOM 1492 N N . LYS B 1 98 ? -26.458 -31.610 32.659 1.00 47.98 78 LYS B N 1
ATOM 1493 C CA . LYS B 1 98 ? -26.869 -31.296 34.004 1.00 45.69 78 LYS B CA 1
ATOM 1494 C C . LYS B 1 98 ? -27.055 -32.606 34.758 1.00 41.49 78 LYS B C 1
ATOM 1495 O O . LYS B 1 98 ? -26.890 -33.675 34.203 1.00 42.59 78 LYS B O 1
ATOM 1501 N N . TYR B 1 99 ? -27.402 -32.527 36.030 1.00 40.03 79 TYR B N 1
ATOM 1502 C CA . TYR B 1 99 ? -27.915 -33.709 36.708 1.00 41.19 79 TYR B CA 1
ATOM 1503 C C . TYR B 1 99 ? -29.310 -33.975 36.179 1.00 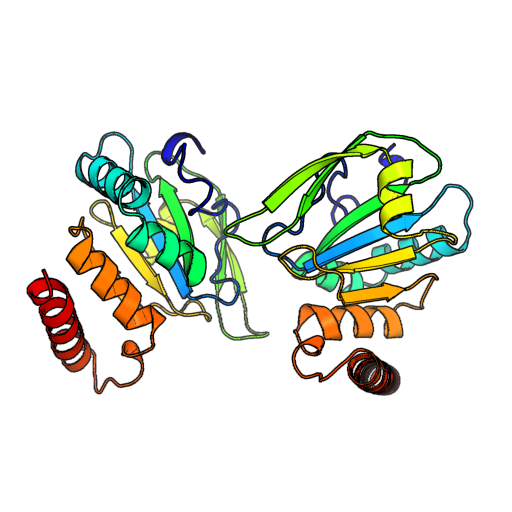36.77 79 TYR B C 1
ATOM 1504 O O . TYR B 1 99 ? -29.967 -33.058 35.685 1.00 34.93 79 TYR B O 1
ATOM 1513 N N . MET B 1 100 ? -29.738 -35.230 36.255 1.00 37.29 80 MET B N 1
ATOM 1514 C CA . MET B 1 100 ? -31.066 -35.624 35.792 1.00 37.45 80 MET B CA 1
ATOM 1515 C C . MET B 1 100 ? -32.003 -35.860 36.976 1.00 37.29 80 MET B C 1
ATOM 1516 O O . MET B 1 100 ? -31.622 -36.459 37.987 1.00 34.00 80 MET B O 1
ATOM 1521 N N . LEU B 1 101 ? -33.220 -35.343 36.852 1.00 37.68 81 LEU B N 1
ATOM 1522 C CA . LEU B 1 101 ? -34.289 -35.631 37.795 1.00 36.18 81 LEU B CA 1
ATOM 1523 C C . LEU B 1 101 ? -35.446 -36.268 37.025 1.00 36.59 81 LEU B C 1
ATOM 1524 O O . LEU B 1 101 ? -36.038 -35.639 36.156 1.00 39.79 81 LEU B O 1
ATOM 1529 N N . LEU B 1 102 ? -35.728 -37.531 37.320 1.00 36.49 82 LEU B N 1
ATOM 1530 C CA . LEU B 1 102 ? -36.883 -38.244 36.769 1.00 35.35 82 LEU B CA 1
ATOM 1531 C C . LEU B 1 102 ? -37.948 -38.369 37.852 1.00 35.67 82 LEU B C 1
ATOM 1532 O O . LEU B 1 102 ? -37.627 -38.845 38.944 1.00 33.40 82 LEU B O 1
ATOM 1537 N N . VAL B 1 103 ? -39.187 -37.942 37.560 1.00 32.76 83 VAL B N 1
ATOM 1538 C CA . VAL B 1 103 ? -40.321 -38.132 38.479 1.00 33.19 83 VAL B CA 1
ATOM 1539 C C . VAL B 1 103 ? -41.331 -39.093 37.838 1.00 32.19 83 VAL B C 1
ATOM 1540 O O . VAL B 1 103 ? -41.812 -38.847 36.733 1.00 35.07 83 VAL B O 1
ATOM 1544 N N . PHE B 1 104 ? -41.598 -40.215 38.502 1.00 32.14 84 PHE B N 1
ATOM 1545 C CA . PHE B 1 104 ? -42.649 -41.142 38.082 1.00 33.15 84 PHE B CA 1
ATOM 1546 C C . PHE B 1 104 ? -43.899 -40.882 38.919 1.00 33.48 84 PHE B C 1
ATOM 1547 O O . PHE B 1 104 ? -43.870 -41.023 40.153 1.00 33.01 84 PHE B O 1
ATOM 1555 N N . GLY B 1 105 ? -44.970 -40.448 38.254 1.00 32.97 85 GLY B N 1
ATOM 1556 C CA . GLY B 1 105 ? -46.251 -40.194 38.931 1.00 34.96 85 GLY B CA 1
ATOM 1557 C C . GLY B 1 105 ? -47.377 -40.908 38.217 1.00 34.05 85 GLY B C 1
ATOM 1558 O O . GLY B 1 105 ? -47.136 -41.679 37.284 1.00 35.86 85 GLY B O 1
ATOM 1559 N N . ARG B 1 106 ? -48.604 -40.653 38.655 1.00 35.86 86 ARG B N 1
ATOM 1560 C CA . ARG B 1 106 ? -49.812 -41.167 37.983 1.00 37.41 86 ARG B CA 1
ATOM 1561 C C . ARG B 1 106 ? -51.050 -40.339 38.319 1.00 38.09 86 ARG B C 1
ATOM 1562 O O . ARG B 1 106 ? -51.069 -39.610 39.318 1.00 35.48 86 ARG B O 1
ATOM 1570 N N . ASN B 1 107 ? -52.088 -40.469 37.495 1.00 38.42 87 ASN B N 1
ATOM 1571 C CA . ASN B 1 107 ? -53.382 -39.834 37.779 1.00 39.87 87 ASN B CA 1
ATOM 1572 C C . ASN B 1 107 ? -53.966 -40.175 39.160 1.00 40.58 87 ASN B C 1
ATOM 1573 O O . ASN B 1 107 ? -53.860 -41.312 39.625 1.00 42.28 87 ASN B O 1
ATOM 1578 N N . GLY B 1 108 ? -54.568 -39.179 39.803 1.00 44.27 88 GLY B N 1
ATOM 1579 C CA . GLY B 1 108 ? -55.263 -39.347 41.084 1.00 48.95 88 GLY B CA 1
ATOM 1580 C C . GLY B 1 108 ? -54.440 -39.892 42.243 1.00 50.93 88 GLY B C 1
ATOM 1581 O O . GLY B 1 108 ? -54.958 -40.626 43.086 1.00 58.55 88 GLY B O 1
ATOM 1582 N N . CYS B 1 109 ? -53.153 -39.563 42.273 1.00 46.56 89 CYS B N 1
ATOM 1583 C CA . CYS B 1 109 ? -52.300 -39.886 43.416 1.00 43.20 89 CYS B CA 1
ATOM 1584 C C . CYS B 1 109 ? -52.144 -38.609 44.250 1.00 44.18 89 CYS B C 1
ATOM 1585 O O . CYS B 1 109 ? -51.641 -37.597 43.761 1.00 43.59 89 CYS B O 1
ATOM 1588 N N . SER B 1 110 ? -52.613 -38.628 45.495 1.00 43.43 90 SER B N 1
ATOM 1589 C CA . SER B 1 110 ? -52.612 -37.408 46.297 1.00 43.82 90 SER B CA 1
ATOM 1590 C C . SER B 1 110 ? -51.186 -36.990 46.711 1.00 44.69 90 SER B C 1
ATOM 1591 O O . SER B 1 110 ? -50.947 -35.815 46.997 1.00 45.54 90 SER B O 1
ATOM 1594 N N . TYR B 1 111 ? -50.246 -37.939 46.724 1.00 43.86 91 TYR B N 1
ATOM 1595 C CA . TYR B 1 111 ? -48.841 -37.615 46.987 1.00 46.33 91 TYR B CA 1
ATOM 1596 C C . TYR B 1 111 ? -48.196 -36.907 45.783 1.00 42.98 91 TYR B C 1
ATOM 1597 O O . TYR B 1 111 ? -47.393 -35.981 45.953 1.00 39.62 91 TYR B O 1
ATOM 1606 N N . CYS B 1 112 ? -48.548 -37.359 44.579 1.00 40.36 92 CYS B N 1
ATOM 1607 C CA . CYS B 1 112 ? -48.171 -36.682 43.340 1.00 39.85 92 CYS B CA 1
ATOM 1608 C C . CYS B 1 112 ? -48.718 -35.284 43.291 1.00 38.12 92 CYS B C 1
ATOM 1609 O O . CYS B 1 112 ? -47.986 -34.346 43.010 1.00 40.04 92 CYS B O 1
ATOM 1612 N N . GLU B 1 113 ? -50.010 -35.138 43.557 1.00 43.69 93 GLU B N 1
ATOM 1613 C CA . GLU B 1 113 ? -50.636 -33.820 43.571 1.00 43.84 93 GLU B CA 1
ATOM 1614 C C . GLU B 1 113 ? -49.904 -32.860 44.513 1.00 42.89 93 GLU B C 1
ATOM 1615 O O . GLU B 1 113 ? -49.621 -31.719 44.124 1.00 43.88 93 GLU B O 1
ATOM 1621 N N . ARG B 1 114 ? -49.574 -33.327 45.722 1.00 41.05 94 ARG B N 1
ATOM 1622 C CA . ARG B 1 114 ? -48.897 -32.496 46.749 1.00 43.53 94 ARG B CA 1
ATOM 1623 C C . ARG B 1 114 ? -47.449 -32.101 46.342 1.00 39.16 94 ARG B C 1
ATOM 1624 O O . ARG B 1 114 ? -47.028 -30.946 46.478 1.00 39.62 94 ARG B O 1
ATOM 1632 N N . PHE B 1 115 ? -46.713 -33.074 45.837 1.00 37.33 95 PHE B N 1
ATOM 1633 C CA . PHE B 1 115 ? -45.415 -32.852 45.213 1.00 39.77 95 PHE B CA 1
ATOM 1634 C C . PHE B 1 115 ? -45.447 -31.752 44.142 1.00 36.87 95 PHE B C 1
ATOM 1635 O O . PHE B 1 115 ? -44.697 -30.797 44.229 1.00 37.91 95 PHE B O 1
ATOM 1643 N N . LYS B 1 116 ? -46.344 -31.859 43.168 1.00 36.62 96 LYS B N 1
ATOM 1644 C CA . LYS B 1 116 ? -46.525 -30.791 42.168 1.00 37.94 96 LYS B CA 1
ATOM 1645 C C . LYS B 1 116 ? -46.881 -29.413 42.747 1.00 38.46 96 LYS B C 1
ATOM 1646 O O . LYS B 1 116 ? -46.397 -28.376 42.267 1.00 37.81 96 LYS B O 1
ATOM 1652 N N . LYS B 1 117 ? -47.682 -29.379 43.800 1.00 38.05 97 LYS B N 1
ATOM 1653 C CA . LYS B 1 117 ? -47.899 -28.094 44.468 1.00 40.51 97 LYS B CA 1
ATOM 1654 C C . LYS B 1 117 ? -46.619 -27.504 45.115 1.00 36.78 97 LYS B C 1
ATOM 1655 O O . LYS B 1 117 ? -46.444 -26.294 45.124 1.00 32.80 97 LYS B O 1
ATOM 1661 N N . ASP B 1 118 ? -45.748 -28.363 45.657 1.00 35.25 98 ASP B N 1
ATOM 1662 C CA . ASP B 1 118 ? -44.431 -27.936 46.170 1.00 35.83 98 ASP B CA 1
ATOM 1663 C C . ASP B 1 118 ? -43.575 -27.324 45.076 1.00 34.42 98 ASP B C 1
ATOM 1664 O O . ASP B 1 118 ? -43.061 -26.222 45.254 1.00 35.69 98 ASP B O 1
ATOM 1669 N N . LEU B 1 119 ? -43.437 -28.013 43.940 1.00 32.90 99 LEU B N 1
ATOM 1670 C CA . LEU B 1 119 ? -42.676 -27.466 42.812 1.00 36.16 99 LEU B CA 1
ATOM 1671 C C . LEU B 1 119 ? -43.199 -26.113 42.361 1.00 37.12 99 LEU B C 1
ATOM 1672 O O . LEU B 1 119 ? -42.413 -25.234 41.957 1.00 36.03 99 LEU B O 1
ATOM 1677 N N . LYS B 1 120 ? -44.517 -25.950 42.426 1.00 35.92 100 LYS B N 1
ATOM 1678 C CA . LYS B 1 120 ? -45.149 -24.717 41.967 1.00 38.43 100 LYS B CA 1
ATOM 1679 C C . LYS B 1 120 ? -44.906 -23.582 42.940 1.00 37.39 100 LYS B C 1
ATOM 1680 O O . LYS B 1 120 ? -44.512 -22.476 42.553 1.00 38.85 100 LYS B O 1
ATOM 1686 N N . ASN B 1 121 ? -45.129 -23.873 44.207 1.00 35.37 101 ASN B N 1
ATOM 1687 C CA . ASN B 1 121 ? -45.247 -22.822 45.203 1.00 38.13 101 ASN B CA 1
ATOM 1688 C C . ASN B 1 121 ? -43.961 -22.458 45.984 1.00 38.31 101 ASN B C 1
ATOM 1689 O O . ASN B 1 121 ? -43.882 -21.366 46.534 1.00 41.48 101 ASN B O 1
ATOM 1694 N N . VAL B 1 122 ? -42.988 -23.366 46.066 1.00 38.53 102 VAL B N 1
ATOM 1695 C CA . VAL B 1 122 ? -41.722 -23.067 46.753 1.00 37.90 102 VAL B CA 1
ATOM 1696 C C . VAL B 1 122 ? -40.686 -22.602 45.736 1.00 40.57 102 VAL B C 1
ATOM 1697 O O . VAL B 1 122 ? -40.066 -23.398 45.002 1.00 42.24 102 VAL B O 1
ATOM 1701 N N . LYS B 1 123 ? -40.542 -21.287 45.674 1.00 41.87 103 LYS B N 1
ATOM 1702 C CA . LYS B 1 123 ? -39.697 -20.632 44.693 1.00 44.20 103 LYS B CA 1
ATOM 1703 C C . LYS B 1 123 ? -38.243 -21.127 44.740 1.00 41.97 103 LYS B C 1
ATOM 1704 O O . LYS B 1 123 ? -37.627 -21.353 43.691 1.00 39.04 103 LYS B O 1
ATOM 1710 N N . GLU B 1 124 ? -37.706 -21.313 45.947 1.00 44.29 104 GLU B N 1
ATOM 1711 C CA . GLU B 1 124 ? -36.314 -21.753 46.103 1.00 47.56 104 GLU B CA 1
ATOM 1712 C C . GLU B 1 124 ? -36.111 -23.156 45.505 1.00 45.57 104 GLU B C 1
ATOM 1713 O O . GLU B 1 124 ? -35.129 -23.410 44.775 1.00 40.88 104 GLU B O 1
ATOM 1719 N N . LEU B 1 125 ? -37.050 -24.055 45.804 1.00 40.55 105 LEU B N 1
ATOM 1720 C CA . LEU B 1 125 ? -37.031 -25.395 45.220 1.00 38.97 105 LEU B CA 1
ATOM 1721 C C . LEU B 1 125 ? -37.160 -25.322 43.698 1.00 37.54 105 LEU B C 1
ATOM 1722 O O . LEU B 1 125 ? -36.453 -26.017 42.964 1.00 35.67 105 LEU B O 1
ATOM 1727 N N . ARG B 1 126 ? -38.065 -24.467 43.238 1.00 37.02 106 ARG B N 1
ATOM 1728 C CA . ARG B 1 126 ? -38.383 -24.355 41.827 1.00 35.96 106 ARG B CA 1
ATOM 1729 C C . ARG B 1 126 ? -37.187 -23.809 41.027 1.00 37.37 106 ARG B C 1
ATOM 1730 O O . ARG B 1 126 ? -36.870 -24.338 39.965 1.00 36.45 106 ARG B O 1
ATOM 1738 N N . ASP B 1 127 ? -36.552 -22.756 41.553 1.00 38.96 107 ASP B N 1
ATOM 1739 C CA . ASP B 1 127 ? -35.341 -22.132 40.979 1.00 41.00 107 ASP B CA 1
ATOM 1740 C C . ASP B 1 127 ? -34.175 -23.103 40.929 1.00 39.58 107 ASP B C 1
ATOM 1741 O O . ASP B 1 127 ? -33.449 -23.188 39.923 1.00 38.72 107 ASP B O 1
ATOM 1746 N N . TYR B 1 128 ? -34.014 -23.849 42.016 1.00 37.88 108 TYR B N 1
ATOM 1747 C CA . TYR B 1 128 ? -32.897 -24.771 42.135 1.00 39.26 108 TYR B CA 1
ATOM 1748 C C . TYR B 1 128 ? -32.914 -25.884 41.103 1.00 39.96 108 TYR B C 1
ATOM 1749 O O . TYR B 1 128 ? -31.887 -26.191 40.473 1.00 35.38 108 TYR B O 1
ATOM 1758 N N . ILE B 1 129 ? -34.083 -26.491 40.939 1.00 38.05 109 ILE B N 1
ATOM 1759 C CA . ILE B 1 129 ? -34.254 -27.517 39.941 1.00 36.01 109 ILE B CA 1
ATOM 1760 C C . ILE B 1 129 ? -33.933 -26.976 38.546 1.00 34.33 109 ILE B C 1
ATOM 1761 O O . ILE B 1 129 ? -33.212 -27.622 37.791 1.00 34.20 109 ILE B O 1
ATOM 1766 N N . LYS B 1 130 ? -34.468 -25.806 38.205 1.00 38.26 110 LYS B N 1
ATOM 1767 C CA . LYS B 1 130 ? -34.211 -25.200 36.876 1.00 42.88 110 LYS B CA 1
ATOM 1768 C C . LYS B 1 130 ? -32.733 -24.833 36.647 1.00 42.20 110 LYS B C 1
ATOM 1769 O O . LYS B 1 130 ? -32.237 -24.877 35.522 1.00 43.51 110 LYS B O 1
ATOM 1775 N N . GLU B 1 131 ? -32.044 -24.471 37.723 1.00 42.70 111 GLU B N 1
ATOM 1776 C CA . GLU B 1 131 ? -30.620 -24.187 37.676 1.00 47.09 111 GLU B CA 1
ATOM 1777 C C . GLU B 1 131 ? -29.837 -25.459 37.365 1.00 47.54 111 GLU B C 1
ATOM 1778 O O . GLU B 1 131 ? -29.064 -25.524 36.397 1.00 44.68 111 GLU B O 1
ATOM 1784 N N . HIS B 1 132 ? -30.057 -26.481 38.182 1.00 41.99 112 HIS B N 1
ATOM 1785 C CA . HIS B 1 132 ? -29.131 -27.591 38.226 1.00 39.86 112 HIS B CA 1
ATOM 1786 C C . HIS B 1 132 ? -29.566 -28.850 37.532 1.00 38.69 112 HIS B C 1
ATOM 1787 O O . HIS B 1 132 ? -28.736 -29.712 37.240 1.00 40.96 112 HIS B O 1
ATOM 1794 N N . PHE B 1 133 ? -30.852 -28.970 37.215 1.00 35.73 113 PHE B N 1
ATOM 1795 C CA . PHE B 1 133 ? -31.363 -30.257 36.758 1.00 35.14 113 PHE B CA 1
ATOM 1796 C C . PHE B 1 133 ? -32.079 -30.231 35.422 1.00 34.66 113 PHE B C 1
ATOM 1797 O O . PHE B 1 133 ? -32.765 -29.257 35.087 1.00 33.23 113 PHE B O 1
ATOM 1805 N N . SER B 1 134 ? -31.879 -31.303 34.658 1.00 36.12 114 SER B N 1
ATOM 1806 C CA . SER B 1 134 ? -32.771 -31.678 33.565 1.00 36.18 114 SER B CA 1
ATOM 1807 C C . SER B 1 134 ? -33.848 -32.559 34.217 1.00 34.66 114 SER B C 1
ATOM 1808 O O . SER B 1 134 ? -33.533 -33.647 34.713 1.00 32.93 114 SER B O 1
ATOM 1811 N N . ALA B 1 135 ? -35.096 -32.083 34.217 1.00 31.33 115 ALA B N 1
ATOM 1812 C CA . ALA B 1 135 ? -36.184 -32.722 34.977 1.00 33.24 115 ALA B CA 1
ATOM 1813 C C . ALA B 1 135 ? -37.274 -33.218 34.031 1.00 34.60 115 ALA B C 1
ATOM 1814 O O . ALA B 1 135 ? -37.619 -32.541 33.072 1.00 36.38 115 ALA B O 1
ATOM 1816 N N . TYR B 1 136 ? -37.796 -34.412 34.301 1.00 35.74 116 TYR B N 1
ATOM 1817 C CA . TYR B 1 136 ? -38.813 -35.036 33.454 1.00 35.87 116 TYR B CA 1
ATOM 1818 C C . TYR B 1 136 ? -39.899 -35.613 34.341 1.00 34.29 116 TYR B C 1
ATOM 1819 O O . TYR B 1 136 ? -39.607 -36.159 35.420 1.00 34.60 116 TYR B O 1
ATOM 1828 N N . TYR B 1 137 ? -41.145 -35.489 33.888 1.00 32.97 117 TYR B N 1
ATOM 1829 C CA . TYR B 1 137 ? -42.279 -36.085 34.596 1.00 34.78 117 TYR B CA 1
ATOM 1830 C C . TYR B 1 137 ? -42.836 -37.195 33.720 1.00 33.95 117 TYR B C 1
ATOM 1831 O O . TYR B 1 137 ? -43.236 -36.948 32.584 1.00 36.00 117 TYR B O 1
ATOM 1840 N N . VAL B 1 138 ? -42.830 -38.417 34.240 1.00 32.18 118 VAL B N 1
ATOM 1841 C CA . VAL B 1 138 ? -43.329 -39.562 33.480 1.00 34.12 118 VAL B CA 1
ATOM 1842 C C . VAL B 1 138 ? -44.585 -40.090 34.172 1.00 32.59 118 VAL B C 1
ATOM 1843 O O . VAL B 1 138 ? -44.553 -40.487 35.343 1.00 32.96 118 VAL B O 1
ATOM 1847 N N . ASN B 1 139 ? -45.693 -40.048 33.448 1.00 31.68 119 ASN B N 1
ATOM 1848 C CA . ASN B 1 139 ? -46.987 -40.422 34.005 1.00 31.90 119 ASN B CA 1
ATOM 1849 C C . ASN B 1 139 ? -47.305 -41.856 33.644 1.00 32.58 119 ASN B C 1
ATOM 1850 O O . ASN B 1 139 ? -47.586 -42.164 32.482 1.00 30.52 119 ASN B O 1
ATOM 1855 N N . ILE B 1 140 ? -47.274 -42.732 34.645 1.00 33.83 120 ILE B N 1
ATOM 1856 C CA . ILE B 1 140 ? -47.515 -44.155 34.395 1.00 34.60 120 ILE B CA 1
ATOM 1857 C C . ILE B 1 140 ? -49.000 -44.510 34.182 1.00 34.97 120 ILE B C 1
ATOM 1858 O O . ILE B 1 140 ? -49.342 -45.686 34.068 1.00 35.54 120 ILE B O 1
ATOM 1863 N N . SER B 1 141 ? -49.876 -43.502 34.116 1.00 34.92 121 SER B N 1
ATOM 1864 C CA . SER B 1 141 ? -51.275 -43.730 33.729 1.00 33.17 121 SER B CA 1
ATOM 1865 C C . SER B 1 141 ? -51.397 -43.909 32.222 1.00 32.81 121 SER B C 1
ATOM 1866 O O . SER B 1 141 ? -52.394 -44.435 31.735 1.00 34.01 121 SER B O 1
ATOM 1869 N N . TYR B 1 142 ? -50.366 -43.498 31.492 1.00 33.52 122 TYR B N 1
ATOM 1870 C CA . TYR B 1 142 ? -50.344 -43.582 30.037 1.00 35.86 122 TYR B CA 1
ATOM 1871 C C . TYR B 1 142 ? -49.141 -44.385 29.567 1.00 37.83 122 TYR B C 1
ATOM 1872 O O . TYR B 1 142 ? -48.291 -44.753 30.373 1.00 38.47 122 TYR B O 1
ATOM 1881 N N . SER B 1 143 ? -49.079 -44.667 28.270 1.00 39.10 123 SER B N 1
ATOM 1882 C CA . SER B 1 143 ? -47.948 -45.384 27.715 1.00 42.88 123 SER B CA 1
ATOM 1883 C C . SER B 1 143 ? -47.429 -44.648 26.505 1.00 41.82 123 SER B C 1
ATOM 1884 O O . SER B 1 143 ? -48.104 -44.582 25.465 1.00 39.83 123 SER B O 1
ATOM 1887 N N . LYS B 1 144 ? -46.237 -44.082 26.651 1.00 42.87 124 LYS B N 1
ATOM 1888 C CA . LYS B 1 144 ? -45.609 -43.311 25.574 1.00 47.22 124 LYS B CA 1
ATOM 1889 C C . LYS B 1 144 ? -44.284 -43.929 25.146 1.00 47.05 124 LYS B C 1
ATOM 1890 O O . LYS B 1 144 ? -43.773 -44.840 25.797 1.00 50.61 124 LYS B O 1
ATOM 1896 N N . GLU B 1 145 ? -43.714 -43.417 24.065 1.00 53.21 125 GLU B N 1
ATOM 1897 C CA . GLU B 1 145 ? -42.364 -43.809 23.658 1.00 54.41 125 GLU B CA 1
ATOM 1898 C C . GLU B 1 145 ? -41.376 -42.738 24.088 1.00 50.70 125 GLU B C 1
ATOM 1899 O O . GLU B 1 145 ? -41.549 -41.566 23.766 1.00 48.83 125 GLU B O 1
ATOM 1905 N N . HIS B 1 146 ? -40.361 -43.156 24.841 1.00 48.41 126 HIS B N 1
ATOM 1906 C CA . HIS B 1 146 ? -39.295 -42.278 25.310 1.00 47.70 126 HIS B CA 1
ATOM 1907 C C . HIS B 1 146 ? -37.961 -42.663 24.725 1.00 49.75 126 HIS B C 1
ATOM 1908 O O . HIS B 1 146 ? -37.511 -43.807 24.881 1.00 49.82 126 HIS B O 1
ATOM 1915 N N . ASP B 1 147 ? -37.299 -41.718 24.064 1.00 51.84 127 ASP B N 1
ATOM 1916 C CA . ASP B 1 147 ? -35.906 -41.922 23.656 1.00 50.98 127 ASP B CA 1
ATOM 1917 C C . ASP B 1 147 ? -34.995 -41.666 24.868 1.00 49.01 127 ASP B C 1
ATOM 1918 O O . ASP B 1 147 ? -34.836 -40.532 25.309 1.00 48.96 127 ASP B O 1
ATOM 1923 N N . PHE B 1 148 ? -34.413 -42.708 25.418 1.00 47.46 128 PHE B N 1
ATOM 1924 C CA . PHE B 1 148 ? -33.633 -42.605 26.626 1.00 45.79 128 PHE B CA 1
ATOM 1925 C C . PHE B 1 148 ? -32.153 -42.648 26.300 1.00 46.65 128 PHE B C 1
ATOM 1926 O O . PHE B 1 148 ? -31.689 -43.573 25.696 1.00 45.61 128 PHE B O 1
ATOM 1934 N N . LYS B 1 149 ? -31.430 -41.611 26.690 1.00 47.92 129 LYS B N 1
ATOM 1935 C CA . LYS B 1 149 ? -30.035 -41.455 26.331 1.00 47.89 129 LYS B CA 1
ATOM 1936 C C . LYS B 1 149 ? -29.115 -41.222 27.511 1.00 47.26 129 LYS B C 1
ATOM 1937 O O . LYS B 1 149 ? -29.209 -40.253 28.213 1.00 47.57 129 LYS B O 1
ATOM 1943 N N . VAL B 1 150 ? -28.173 -42.117 27.667 1.00 48.87 130 VAL B N 1
ATOM 1944 C CA . VAL B 1 150 ? -27.381 -42.171 28.856 1.00 52.80 130 VAL B CA 1
ATOM 1945 C C . VAL B 1 150 ? -25.973 -42.655 28.562 1.00 57.81 130 VAL B C 1
ATOM 1946 O O . VAL B 1 150 ? -25.737 -43.302 27.572 1.00 55.61 130 VAL B O 1
ATOM 1950 N N . GLY B 1 151 ? -25.047 -42.339 29.444 1.00 61.41 131 GLY B N 1
ATOM 1951 C CA . GLY B 1 151 ? -23.671 -42.745 29.296 1.00 63.99 131 GLY B CA 1
ATOM 1952 C C . GLY B 1 151 ? -22.627 -41.658 29.278 1.00 68.67 131 GLY B C 1
ATOM 1953 O O . GLY B 1 151 ? -22.935 -40.495 29.275 1.00 63.71 131 GLY B O 1
ATOM 1954 N N . ASP B 1 152 ? -21.374 -42.084 29.264 1.00 76.58 132 ASP B N 1
ATOM 1955 C CA . ASP B 1 152 ? -20.191 -41.233 29.245 1.00 82.61 132 ASP B CA 1
ATOM 1956 C C . ASP B 1 152 ? -20.028 -40.539 27.922 1.00 85.27 132 ASP B C 1
ATOM 1957 O O . ASP B 1 152 ? -20.542 -40.985 26.918 1.00 86.58 132 ASP B O 1
ATOM 1962 N N . LYS B 1 153 ? -19.286 -39.444 27.921 1.00 90.52 133 LYS B N 1
ATOM 1963 C CA . LYS B 1 153 ? -19.181 -38.634 26.724 1.00 94.04 133 LYS B CA 1
ATOM 1964 C C . LYS B 1 153 ? -18.626 -39.385 25.524 1.00 93.40 133 LYS B C 1
ATOM 1965 O O . LYS B 1 153 ? -17.709 -40.182 25.614 1.00 87.29 133 LYS B O 1
ATOM 1971 N N . ASN B 1 154 ? -19.255 -39.129 24.394 1.00 90.75 134 ASN B N 1
ATOM 1972 C CA . ASN B 1 154 ? -18.962 -39.826 23.175 1.00 96.48 134 ASN B CA 1
ATOM 1973 C C . ASN B 1 154 ? -19.461 -41.240 23.297 1.00 97.67 134 ASN B C 1
ATOM 1974 O O . ASN B 1 154 ? -19.556 -41.950 22.329 1.00 96.89 134 ASN B O 1
ATOM 1979 N N . ASN B 1 155 ? -19.810 -41.641 24.504 1.00 96.90 135 ASN B N 1
ATOM 1980 C CA . ASN B 1 155 ? -20.162 -43.019 24.754 1.00 91.28 135 ASN B CA 1
ATOM 1981 C C . ASN B 1 155 ? -21.608 -43.196 25.121 1.00 87.57 135 ASN B C 1
ATOM 1982 O O . ASN B 1 155 ? -21.994 -44.156 25.764 1.00 81.36 135 ASN B O 1
ATOM 1987 N N . GLU B 1 156 ? -22.392 -42.225 24.708 1.00 84.44 136 GLU B N 1
ATOM 1988 C CA . GLU B 1 156 ? -23.812 -42.234 24.926 1.00 81.21 136 GLU B CA 1
ATOM 1989 C C . GLU B 1 156 ? -24.537 -43.255 24.076 1.00 78.19 136 GLU B C 1
ATOM 1990 O O . GLU B 1 156 ? -24.164 -43.527 22.958 1.00 73.99 136 GLU B O 1
ATOM 1996 N N . LYS B 1 157 ? -25.583 -43.820 24.648 1.00 77.23 137 LYS B N 1
ATOM 1997 C CA . LYS B 1 157 ? -26.451 -44.746 23.964 1.00 76.88 137 LYS B CA 1
ATOM 1998 C C . LYS B 1 157 ? -27.902 -44.310 24.058 1.00 73.00 137 LYS B C 1
ATOM 1999 O O . LYS B 1 157 ? -28.360 -43.934 25.105 1.00 64.59 137 LYS B O 1
ATOM 2005 N N . GLU B 1 158 ? -28.617 -44.370 22.950 1.00 72.87 138 GLU B N 1
ATOM 2006 C CA . GLU B 1 158 ? -29.993 -43.944 22.933 1.00 66.92 138 GLU B CA 1
ATOM 2007 C C . GLU B 1 158 ? -30.922 -45.084 22.642 1.00 66.45 138 GLU B C 1
ATOM 2008 O O . GLU B 1 158 ? -30.837 -45.687 21.607 1.00 62.14 138 GLU B O 1
ATOM 2014 N N . ILE B 1 159 ? -31.832 -45.356 23.559 1.00 63.29 139 ILE B N 1
ATOM 2015 C CA . ILE B 1 159 ? -32.819 -46.372 23.325 1.00 60.43 139 ILE B CA 1
ATOM 2016 C C . ILE B 1 159 ? -34.233 -45.902 23.527 1.00 57.14 139 ILE B C 1
ATOM 2017 O O . ILE B 1 159 ? -34.559 -45.322 24.517 1.00 53.14 139 ILE B O 1
ATOM 2022 N N . LYS B 1 160 ? -35.047 -46.199 22.535 1.00 54.46 140 LYS B N 1
ATOM 2023 C CA . LYS B 1 160 ? -36.467 -45.915 22.462 1.00 53.34 140 LYS B CA 1
ATOM 2024 C C . LYS B 1 160 ? -37.163 -46.928 23.350 1.00 55.10 140 LYS B C 1
ATOM 2025 O O . LYS B 1 160 ? -37.001 -48.131 23.148 1.00 53.87 140 LYS B O 1
ATOM 2031 N N . MET B 1 161 ? -37.924 -46.456 24.337 1.00 53.34 141 MET B N 1
ATOM 2032 C CA . MET B 1 161 ? -38.596 -47.364 25.265 1.00 52.76 141 MET B CA 1
ATOM 2033 C C . MET B 1 161 ? -39.913 -46.823 25.836 1.00 53.37 141 MET B C 1
ATOM 2034 O O . MET B 1 161 ? -40.113 -45.610 25.955 1.00 52.62 141 MET B O 1
ATOM 2039 N N . SER B 1 162 ? -40.792 -47.748 26.195 1.00 47.65 142 SER B N 1
ATOM 2040 C CA . SER B 1 162 ? -42.118 -47.426 26.650 1.00 46.54 142 SER B CA 1
ATOM 2041 C C . SER B 1 162 ? -42.088 -46.956 28.116 1.00 43.78 142 SER B C 1
ATOM 2042 O O . SER B 1 162 ? -41.135 -47.220 28.852 1.00 43.92 142 SER B O 1
ATOM 2045 N N . THR B 1 163 ? -43.141 -46.269 28.531 1.00 38.28 143 THR B N 1
ATOM 2046 C CA . THR B 1 163 ? -43.294 -45.863 29.926 1.00 37.47 143 THR B CA 1
ATOM 2047 C C . THR B 1 163 ? -43.092 -47.023 30.897 1.00 36.68 143 THR B C 1
ATOM 2048 O O . THR B 1 163 ? -42.450 -46.859 31.928 1.00 37.26 143 THR B O 1
ATOM 2052 N N . GLU B 1 164 ? -43.648 -48.186 30.567 1.00 38.16 144 GLU B N 1
ATOM 2053 C CA . GLU B 1 164 ? -43.541 -49.384 31.410 1.00 41.12 144 GLU B CA 1
ATOM 2054 C C . GLU B 1 164 ? -42.102 -49.893 31.488 1.00 41.64 144 GLU B C 1
ATOM 2055 O O . GLU B 1 164 ? -41.628 -50.251 32.571 1.00 40.34 144 GLU B O 1
ATOM 2061 N N . GLU B 1 165 ? -41.421 -49.936 30.338 1.00 40.50 145 GLU B N 1
ATOM 2062 C CA . GLU B 1 165 ? -40.008 -50.310 30.293 1.00 42.53 145 GLU B CA 1
ATOM 2063 C C . GLU B 1 165 ? -39.162 -49.351 31.138 1.00 42.68 145 GLU B C 1
ATOM 2064 O O . GLU B 1 165 ? -38.352 -49.796 31.976 1.00 44.13 145 GLU B O 1
ATOM 2070 N N . LEU B 1 166 ? -39.372 -48.044 30.952 1.00 38.91 146 LEU B N 1
ATOM 2071 C CA . LEU B 1 166 ? -38.627 -47.059 31.719 1.00 38.64 146 LEU B CA 1
ATOM 2072 C C . LEU B 1 166 ? -38.912 -47.202 33.204 1.00 40.05 146 LEU B C 1
ATOM 2073 O O . LEU B 1 166 ? -37.983 -47.197 34.005 1.00 45.94 146 LEU B O 1
ATOM 2078 N N . ALA B 1 167 ? -40.184 -47.374 33.563 1.00 38.71 147 ALA B N 1
ATOM 2079 C CA . ALA B 1 167 ? -40.582 -47.557 34.960 1.00 43.06 147 ALA B CA 1
ATOM 2080 C C . ALA B 1 167 ? -39.927 -48.795 35.574 1.00 46.87 147 ALA B C 1
ATOM 2081 O O . ALA B 1 167 ? -39.505 -48.762 36.730 1.00 43.05 147 ALA B O 1
ATOM 2083 N N . GLN B 1 168 ? -39.845 -49.876 34.795 1.00 50.55 148 GLN B N 1
ATOM 2084 C CA . GLN B 1 168 ? -39.288 -51.137 35.289 1.00 52.41 148 GLN B CA 1
ATOM 2085 C C . GLN B 1 168 ? -37.767 -51.038 35.499 1.00 52.52 148 GLN B C 1
ATOM 2086 O O . GLN B 1 168 ? -37.256 -51.481 36.533 1.00 47.34 148 GLN B O 1
ATOM 2092 N N . ILE B 1 169 ? -37.060 -50.448 34.533 1.00 50.38 149 ILE B N 1
ATOM 2093 C CA . ILE B 1 169 ? -35.636 -50.125 34.697 1.00 50.22 149 ILE B CA 1
ATOM 2094 C C . ILE B 1 169 ? -35.314 -49.521 36.067 1.00 50.40 149 ILE B C 1
ATOM 2095 O O . ILE B 1 169 ? -34.300 -49.858 36.685 1.00 52.56 149 ILE B O 1
ATOM 2100 N N . TYR B 1 170 ? -36.169 -48.623 36.537 1.00 48.25 150 TYR B N 1
ATOM 2101 C CA . TYR B 1 170 ? -35.954 -47.987 37.825 1.00 44.61 150 TYR B CA 1
ATOM 2102 C C . TYR B 1 170 ? -36.752 -48.644 38.932 1.00 45.62 150 TYR B C 1
ATOM 2103 O O . TYR B 1 170 ? -36.815 -48.113 40.049 1.00 51.40 150 TYR B O 1
ATOM 2112 N N . ALA B 1 171 ? -37.362 -49.792 38.621 1.00 46.07 151 ALA B N 1
ATOM 2113 C CA . ALA B 1 171 ? -38.144 -50.580 39.585 1.00 46.17 151 ALA B CA 1
ATOM 2114 C C . ALA B 1 171 ? -39.204 -49.734 40.302 1.00 47.76 151 ALA B C 1
ATOM 2115 O O . ALA B 1 171 ? -39.325 -49.790 41.523 1.00 50.17 151 ALA B O 1
ATOM 2117 N N . VAL B 1 172 ? -39.962 -48.941 39.548 1.00 47.09 152 VAL B N 1
ATOM 2118 C CA . VAL B 1 172 ? -40.951 -48.051 40.154 1.00 48.59 152 VAL B CA 1
ATOM 2119 C C . VAL B 1 172 ? -42.119 -48.830 40.783 1.00 49.72 152 VAL B C 1
ATOM 2120 O O . VAL B 1 172 ? -42.795 -49.611 40.115 1.00 50.00 152 VAL B O 1
ATOM 2124 N N . GLN B 1 173 ? -42.332 -48.624 42.076 1.00 53.23 153 GLN B N 1
ATOM 2125 C CA . GLN B 1 173 ? -43.430 -49.268 42.781 1.00 57.61 153 GLN B CA 1
ATOM 2126 C C . GLN B 1 173 ? -44.477 -48.235 43.093 1.00 55.96 153 GLN B C 1
ATOM 2127 O O . GLN B 1 173 ? -45.482 -48.151 42.402 1.00 66.33 153 GLN B O 1
ATOM 2133 N N . SER B 1 174 ? -44.232 -47.431 44.120 1.00 54.67 154 SER B N 1
ATOM 2134 C CA . SER B 1 174 ? -45.171 -46.395 44.519 1.00 53.38 154 SER B CA 1
ATOM 2135 C C . SER B 1 174 ? -44.916 -45.057 43.809 1.00 53.63 154 SER B C 1
ATOM 2136 O O . SER B 1 174 ? -43.982 -44.921 43.003 1.00 50.05 154 SER B O 1
ATOM 2139 N N . THR B 1 175 ? -45.772 -44.081 44.101 1.00 49.63 155 THR B N 1
ATOM 2140 C CA . THR B 1 175 ? -45.686 -42.769 43.483 1.00 46.94 155 THR B CA 1
ATOM 2141 C C . THR B 1 175 ? -45.803 -41.678 44.556 1.00 46.18 155 THR B C 1
ATOM 2142 O O . THR B 1 175 ? -46.472 -41.883 45.572 1.00 49.58 155 THR B O 1
ATOM 2146 N N . PRO B 1 176 ? -45.108 -40.538 44.363 1.00 44.17 156 PRO B N 1
ATOM 2147 C CA . PRO B 1 176 ? -44.151 -40.349 43.282 1.00 43.92 156 PRO B CA 1
ATOM 2148 C C . PRO B 1 176 ? -42.825 -41.041 43.592 1.00 42.88 156 PRO B C 1
ATOM 2149 O O . PRO B 1 176 ? -42.428 -41.119 44.753 1.00 43.77 156 PRO B O 1
ATOM 2153 N N . THR B 1 177 ? -42.158 -41.528 42.553 1.00 39.60 157 THR B N 1
ATOM 2154 C CA . THR B 1 177 ? -40.803 -42.023 42.674 1.00 42.40 157 THR B CA 1
ATOM 2155 C C . THR B 1 177 ? -39.878 -41.038 41.972 1.00 42.66 157 THR B C 1
ATOM 2156 O O . THR B 1 177 ? -39.987 -40.810 40.746 1.00 37.47 157 THR B O 1
ATOM 2160 N N . ILE B 1 178 ? -38.971 -40.459 42.756 1.00 41.19 158 ILE B N 1
ATOM 2161 C CA . ILE B 1 178 ? -37.995 -39.497 42.245 1.00 39.45 158 ILE B CA 1
ATOM 2162 C C . ILE B 1 178 ? -36.610 -40.143 42.022 1.00 40.63 158 ILE B C 1
ATOM 2163 O O . ILE B 1 178 ? -36.026 -40.724 42.936 1.00 41.06 158 ILE B O 1
ATOM 2168 N N . VAL B 1 179 ? -36.104 -40.074 40.794 1.00 38.52 159 VAL B N 1
ATOM 2169 C CA . VAL B 1 179 ? -34.771 -40.571 40.509 1.00 40.17 159 VAL B CA 1
ATOM 2170 C C . VAL B 1 179 ? -33.786 -39.425 40.216 1.00 41.20 159 VAL B C 1
ATOM 2171 O O . VAL B 1 179 ? -33.973 -38.643 39.263 1.00 38.37 159 VAL B O 1
ATOM 2175 N N . LEU B 1 180 ? -32.741 -39.347 41.046 1.00 39.88 160 LEU B N 1
ATOM 2176 C CA . LEU B 1 180 ? -31.660 -38.376 40.885 1.00 40.05 160 LEU B CA 1
ATOM 2177 C C . LEU B 1 180 ? -30.395 -39.023 40.283 1.00 42.63 160 LEU B C 1
ATOM 2178 O O . LEU B 1 180 ? -29.869 -40.002 40.823 1.00 41.16 160 LEU B O 1
ATOM 2183 N N . SER B 1 181 ? -29.918 -38.475 39.164 1.00 43.72 161 SER B N 1
ATOM 2184 C CA . SER B 1 181 ? -28.774 -39.053 38.436 1.00 44.40 161 SER B CA 1
ATOM 2185 C C . SER B 1 181 ? -27.742 -38.009 38.045 1.00 44.30 161 SER B C 1
ATOM 2186 O O . SER B 1 181 ? -28.052 -36.818 38.015 1.00 40.75 161 SER B O 1
ATOM 2189 N N . ASP B 1 182 ? -26.521 -38.463 37.758 1.00 44.15 162 ASP B N 1
ATOM 2190 C CA . ASP B 1 182 ? -25.462 -37.562 37.318 1.00 46.50 162 ASP B CA 1
ATOM 2191 C C . ASP B 1 182 ? -25.481 -37.335 35.814 1.00 47.73 162 ASP B C 1
ATOM 2192 O O . ASP B 1 182 ? -26.342 -37.869 35.103 1.00 46.91 162 ASP B O 1
ATOM 2197 N N . LYS B 1 183 ? -24.524 -36.552 35.328 1.00 48.76 163 LYS B N 1
ATOM 2198 C CA . LYS B 1 183 ? -24.527 -36.115 33.941 1.00 48.39 163 LYS B CA 1
ATOM 2199 C C . LYS B 1 183 ? -24.214 -37.241 32.939 1.00 49.88 163 LYS B C 1
ATOM 2200 O O . LYS B 1 183 ? -24.429 -37.082 31.731 1.00 47.62 163 LYS B O 1
ATOM 2206 N N . THR B 1 184 ? -23.735 -38.384 33.426 1.00 47.58 164 THR B N 1
ATOM 2207 C CA . THR B 1 184 ? -23.554 -39.548 32.542 1.00 51.36 164 THR B CA 1
ATOM 2208 C C . THR B 1 184 ? -24.818 -40.394 32.551 1.00 52.43 164 THR B C 1
ATOM 2209 O O . THR B 1 184 ? -24.944 -41.360 31.796 1.00 53.38 164 THR B O 1
ATOM 2213 N N . GLY B 1 185 ? -25.756 -40.022 33.413 1.00 51.18 165 GLY B N 1
ATOM 2214 C CA . GLY B 1 185 ? -26.978 -40.774 33.549 1.00 53.94 165 GLY B CA 1
ATOM 2215 C C . GLY B 1 185 ? -26.848 -41.886 34.559 1.00 54.08 165 GLY B C 1
ATOM 2216 O O . GLY B 1 185 ? -27.723 -42.732 34.654 1.00 55.93 165 GLY B O 1
ATOM 2217 N N . LYS B 1 186 ? -25.760 -41.892 35.319 1.00 54.38 166 LYS B N 1
ATOM 2218 C CA . LYS B 1 186 ? -25.607 -42.867 36.388 1.00 54.08 166 LYS B CA 1
ATOM 2219 C C . LYS B 1 186 ? -26.435 -42.421 37.589 1.00 49.21 166 LYS B C 1
ATOM 2220 O O . LYS B 1 186 ? -26.405 -41.250 37.959 1.00 49.04 166 LYS B O 1
ATOM 2226 N N . THR B 1 187 ? -27.164 -43.363 38.184 1.00 46.79 167 THR B N 1
ATOM 2227 C CA . THR B 1 187 ? -28.040 -43.124 39.332 1.00 45.53 167 THR B CA 1
ATOM 2228 C C . THR B 1 187 ? -27.266 -42.791 40.584 1.00 48.70 167 THR B C 1
ATOM 2229 O O . THR B 1 187 ? -26.331 -43.498 40.942 1.00 54.09 167 THR B O 1
ATOM 2233 N N . ILE B 1 188 ? -27.682 -41.731 41.267 1.00 49.26 168 ILE B N 1
ATOM 2234 C CA . ILE B 1 188 ? -27.062 -41.330 42.522 1.00 48.26 168 ILE B CA 1
ATOM 2235 C C . ILE B 1 188 ? -27.966 -41.726 43.674 1.00 47.47 168 ILE B C 1
ATOM 2236 O O . ILE B 1 188 ? -27.551 -42.438 44.569 1.00 51.76 168 ILE B O 1
ATOM 2241 N N . TYR B 1 189 ? -29.211 -41.282 43.644 1.00 50.13 169 TYR B N 1
ATOM 2242 C CA . TYR B 1 189 ? -30.094 -41.519 44.758 1.00 51.97 169 TYR B CA 1
ATOM 2243 C C . TYR B 1 189 ? -31.534 -41.658 44.283 1.00 53.86 169 TYR B C 1
ATOM 2244 O O . TYR B 1 189 ? -31.896 -41.107 43.249 1.00 56.53 169 TYR B O 1
ATOM 2253 N N . GLU B 1 190 ? -32.345 -42.395 45.042 1.00 54.57 170 GLU B N 1
ATOM 2254 C CA . GLU B 1 190 ? -33.700 -42.728 44.633 1.00 56.44 170 GLU B CA 1
ATOM 2255 C C . GLU B 1 190 ? -34.680 -42.585 45.791 1.00 56.82 170 GLU B C 1
ATOM 2256 O O . GLU B 1 190 ? -34.522 -43.220 46.826 1.00 57.87 170 GLU B O 1
ATOM 2262 N N . LEU B 1 191 ? -35.686 -41.735 45.596 1.00 56.60 171 LEU B N 1
ATOM 2263 C CA . LEU B 1 191 ? -36.695 -41.430 46.607 1.00 57.65 171 LEU B CA 1
ATOM 2264 C C . LEU B 1 191 ? -38.031 -42.102 46.271 1.00 60.18 171 LEU B C 1
ATOM 2265 O O . LEU B 1 191 ? -38.680 -41.724 45.292 1.00 64.25 171 LEU B O 1
ATOM 2270 N N . PRO B 1 192 ? -38.436 -43.113 47.072 1.00 63.62 172 PRO B N 1
ATOM 2271 C CA . PRO B 1 192 ? -39.611 -43.978 46.798 1.00 60.86 172 PRO B CA 1
ATOM 2272 C C . PRO B 1 192 ? -40.989 -43.401 47.144 1.00 57.37 172 PRO B C 1
ATOM 2273 O O . PRO B 1 192 ? -41.990 -44.087 46.972 1.00 63.56 172 PRO B O 1
ATOM 2277 N N . GLY B 1 193 ? -41.046 -42.159 47.610 1.00 56.23 173 GLY B N 1
ATOM 2278 C CA . GLY B 1 193 ? -42.314 -41.509 47.940 1.00 49.52 173 GLY B CA 1
ATOM 2279 C C . GLY B 1 193 ? -42.150 -40.006 48.046 1.00 51.03 173 GLY B C 1
ATOM 2280 O O . GLY B 1 193 ? -41.064 -39.478 47.809 1.00 54.56 173 GLY B O 1
ATOM 2281 N N . TYR B 1 194 ? -43.234 -39.316 48.390 1.00 49.44 174 TYR B N 1
ATOM 2282 C CA . TYR B 1 194 ? -43.214 -37.876 48.639 1.00 51.72 174 TYR B CA 1
ATOM 2283 C C . TYR B 1 194 ? -42.259 -37.507 49.780 1.00 51.73 174 TYR B C 1
ATOM 2284 O O . TYR B 1 194 ? -42.117 -38.259 50.736 1.00 52.49 174 TYR B O 1
ATOM 2293 N N . MET B 1 195 ? -41.633 -36.333 49.668 1.00 53.13 175 MET B N 1
ATOM 2294 C CA . MET B 1 195 ? -40.822 -35.744 50.727 1.00 54.43 175 MET B CA 1
ATOM 2295 C C . MET B 1 195 ? -41.167 -34.252 50.851 1.00 51.91 175 MET B C 1
ATOM 2296 O O . MET B 1 195 ? -41.269 -33.576 49.837 1.00 55.18 175 MET B O 1
ATOM 2301 N N . PRO B 1 196 ? -41.370 -33.732 52.084 1.00 50.61 176 PRO B N 1
ATOM 2302 C CA . PRO B 1 196 ? -41.680 -32.295 52.187 1.00 48.97 176 PRO B CA 1
ATOM 2303 C C . PRO B 1 196 ? -40.579 -31.445 51.550 1.00 51.48 176 PRO B C 1
ATOM 2304 O O . PRO B 1 196 ? -39.450 -31.917 51.425 1.00 51.14 176 PRO B O 1
ATOM 2308 N N . SER B 1 197 ? -40.904 -30.213 51.150 1.00 50.69 177 SER B N 1
ATOM 2309 C CA . SER B 1 197 ? -40.010 -29.415 50.299 1.00 48.18 177 SER B CA 1
ATOM 2310 C C . SER B 1 197 ? -38.651 -29.101 50.923 1.00 50.80 177 SER B C 1
ATOM 2311 O O . SER B 1 197 ? -37.638 -29.065 50.221 1.00 51.74 177 SER B O 1
ATOM 2314 N N . THR B 1 198 ? -38.629 -28.875 52.236 1.00 52.86 178 THR B N 1
ATOM 2315 C CA . THR B 1 198 ? -37.391 -28.536 52.943 1.00 51.81 178 THR B CA 1
ATOM 2316 C C . THR B 1 198 ? -36.368 -29.665 52.841 1.00 48.95 178 THR B C 1
ATOM 2317 O O . THR B 1 198 ? -35.230 -29.443 52.419 1.00 48.33 178 THR B O 1
ATOM 2321 N N . GLN B 1 199 ? -36.799 -30.866 53.216 1.00 50.09 179 GLN B N 1
ATOM 2322 C CA . GLN B 1 199 ? -35.995 -32.076 53.124 1.00 49.83 179 GLN B CA 1
ATOM 2323 C C . GLN B 1 199 ? -35.626 -32.306 51.677 1.00 48.47 179 GLN B C 1
ATOM 2324 O O . GLN B 1 199 ? -34.481 -32.620 51.370 1.00 49.56 179 GLN B O 1
ATOM 2330 N N . PHE B 1 200 ? -36.603 -32.150 50.787 1.00 44.78 180 PHE B N 1
ATOM 2331 C CA . PHE B 1 200 ? -36.384 -32.462 49.387 1.00 43.88 180 PHE B CA 1
ATOM 2332 C C . PHE B 1 200 ? -35.412 -31.485 48.718 1.00 42.67 180 PHE B C 1
ATOM 2333 O O . PHE B 1 200 ? -34.628 -31.870 47.841 1.00 42.74 180 PHE B O 1
ATOM 2341 N N . LEU B 1 201 ? -35.470 -30.225 49.133 1.00 41.02 181 LEU B N 1
ATOM 2342 C CA . LEU B 1 201 ? -34.520 -29.243 48.659 1.00 43.63 181 LEU B CA 1
ATOM 2343 C C . LEU B 1 201 ? -33.112 -29.599 49.120 1.00 45.50 181 LEU B C 1
ATOM 2344 O O . LEU B 1 201 ? -32.162 -29.501 48.326 1.00 43.10 181 LEU B O 1
ATOM 2349 N N . ALA B 1 202 ? -32.996 -30.014 50.390 1.00 42.97 182 ALA B N 1
ATOM 2350 C CA . ALA B 1 202 ? -31.721 -30.496 50.959 1.00 44.27 182 ALA B CA 1
ATOM 2351 C C . ALA B 1 202 ? -31.097 -31.616 50.124 1.00 43.48 182 ALA B C 1
ATOM 2352 O O . ALA B 1 202 ? -29.891 -31.602 49.831 1.00 43.14 182 ALA B O 1
ATOM 2354 N N . VAL B 1 203 ? -31.924 -32.574 49.724 1.00 42.04 183 VAL B N 1
ATOM 2355 C CA . VAL B 1 203 ? -31.445 -33.674 48.908 1.00 40.95 183 VAL B CA 1
ATOM 2356 C C . VAL B 1 203 ? -30.896 -33.163 47.586 1.00 44.04 183 VAL B C 1
ATOM 2357 O O . VAL B 1 203 ? -29.832 -33.598 47.145 1.00 46.58 183 VAL B O 1
ATOM 2361 N N . LEU B 1 204 ? -31.610 -32.236 46.958 1.00 43.17 184 LEU B N 1
ATOM 2362 C CA . LEU B 1 204 ? -31.194 -31.761 45.647 1.00 42.45 184 LEU B CA 1
ATOM 2363 C C . LEU B 1 204 ? -29.893 -30.966 45.756 1.00 42.85 184 LEU B C 1
ATOM 2364 O O . LEU B 1 204 ? -28.999 -31.078 44.902 1.00 41.56 184 LEU B O 1
ATOM 2369 N N . GLU B 1 205 ? -29.795 -30.178 46.817 1.00 41.42 185 GLU B N 1
ATOM 2370 C CA . GLU B 1 205 ? -28.580 -29.451 47.130 1.00 44.96 185 GLU B CA 1
ATOM 2371 C C . GLU B 1 205 ? -27.384 -30.376 47.422 1.00 46.02 185 GLU B C 1
ATOM 2372 O O . GLU B 1 205 ? -26.252 -30.088 47.028 1.00 46.98 185 GLU B O 1
ATOM 2378 N N . PHE B 1 206 ? -27.637 -31.494 48.088 1.00 45.10 186 PHE B N 1
ATOM 2379 C CA . PHE B 1 206 ? -26.570 -32.424 48.402 1.00 47.49 186 PHE B CA 1
ATOM 2380 C C . PHE B 1 206 ? -25.937 -32.920 47.097 1.00 51.43 186 PHE B C 1
ATOM 2381 O O . PHE B 1 206 ? -24.710 -33.043 47.003 1.00 50.74 186 PHE B O 1
ATOM 2389 N N . ILE B 1 207 ? -26.774 -33.155 46.087 1.00 49.52 187 ILE B N 1
ATOM 2390 C CA . ILE B 1 207 ? -26.315 -33.551 44.758 1.00 48.74 187 ILE B CA 1
ATOM 2391 C C . ILE B 1 207 ? -25.797 -32.355 43.956 1.00 52.12 187 ILE B C 1
ATOM 2392 O O . ILE B 1 207 ? -24.759 -32.439 43.287 1.00 53.21 187 ILE B O 1
ATOM 2397 N N . GLY B 1 208 ? -26.535 -31.249 44.006 1.00 54.37 188 GLY B N 1
ATOM 2398 C CA . GLY B 1 208 ? -26.241 -30.085 43.173 1.00 54.74 188 GLY B CA 1
ATOM 2399 C C . GLY B 1 208 ? -24.908 -29.454 43.507 1.00 55.34 188 GLY B C 1
ATOM 2400 O O . GLY B 1 208 ? -24.175 -29.047 42.612 1.00 55.38 188 GLY B O 1
ATOM 2401 N N . ASP B 1 209 ? -24.600 -29.397 44.801 1.00 57.51 189 ASP B N 1
ATOM 2402 C CA . ASP B 1 209 ? -23.335 -28.845 45.293 1.00 61.79 189 ASP B CA 1
ATOM 2403 C C . ASP B 1 209 ? -22.172 -29.857 45.284 1.00 61.26 189 ASP B C 1
ATOM 2404 O O . ASP B 1 209 ? -21.016 -29.487 45.500 1.00 67.58 189 ASP B O 1
ATOM 2409 N N . GLY B 1 210 ? -22.473 -31.127 45.034 1.00 55.83 190 GLY B N 1
ATOM 2410 C CA . GLY B 1 210 ? -21.437 -32.129 44.832 1.00 48.72 190 GLY B CA 1
ATOM 2411 C C . GLY B 1 210 ? -20.970 -32.877 46.062 1.00 50.34 190 GLY B C 1
ATOM 2412 O O . GLY B 1 210 ? -19.990 -33.627 45.989 1.00 54.26 190 GLY B O 1
ATOM 2413 N N . LYS B 1 211 ? -21.655 -32.690 47.190 1.00 48.10 191 LYS B N 1
ATOM 2414 C CA . LYS B 1 211 ? -21.332 -33.438 48.408 1.00 48.42 191 LYS B CA 1
ATOM 2415 C C . LYS B 1 211 ? -21.466 -34.955 48.249 1.00 50.41 191 LYS B C 1
ATOM 2416 O O . LYS B 1 211 ? -20.911 -35.711 49.048 1.00 55.62 191 LYS B O 1
ATOM 2422 N N . TYR B 1 212 ? -22.191 -35.411 47.228 1.00 49.45 192 TYR B N 1
ATOM 2423 C CA . TYR B 1 212 ? -22.313 -36.854 47.002 1.00 52.72 192 TYR B CA 1
ATOM 2424 C C . TYR B 1 212 ? -20.984 -37.478 46.558 1.00 55.68 192 TYR B C 1
ATOM 2425 O O . TYR B 1 212 ? -20.781 -38.675 46.732 1.00 59.44 192 TYR B O 1
ATOM 2434 N N . GLN B 1 213 ? -20.094 -36.668 45.982 1.00 63.47 193 GLN B N 1
ATOM 2435 C CA . GLN B 1 213 ? -18.766 -37.139 45.553 1.00 74.64 193 GLN B CA 1
ATOM 2436 C C . GLN B 1 213 ? -17.873 -37.621 46.710 1.00 78.26 193 GLN B C 1
ATOM 2437 O O . GLN B 1 213 ? -17.212 -38.654 46.593 1.00 80.48 193 GLN B O 1
ATOM 2443 N N . ASP B 1 214 ? -17.883 -36.884 47.821 1.00 88.40 194 ASP B N 1
ATOM 2444 C CA . ASP B 1 214 ? -17.054 -37.190 49.000 1.00 95.40 194 ASP B CA 1
ATOM 2445 C C . ASP B 1 214 ? -17.701 -38.247 49.901 1.00 95.33 194 ASP B C 1
ATOM 2446 O O . ASP B 1 214 ? -18.121 -37.954 51.024 1.00 95.74 194 ASP B O 1
ATOM 2451 N N . THR B 1 215 ? -17.765 -39.478 49.407 1.00 96.25 195 THR B N 1
ATOM 2452 C CA . THR B 1 215 ? -18.480 -40.548 50.092 1.00 101.46 195 THR B CA 1
ATOM 2453 C C . THR B 1 215 ? -17.649 -41.828 50.092 1.00 106.94 195 THR B C 1
ATOM 2454 O O . THR B 1 215 ? -17.115 -42.219 49.053 1.00 107.88 195 THR B O 1
ATOM 2458 N N . LYS B 1 216 ? -17.534 -42.462 51.261 1.00 112.65 196 LYS B N 1
ATOM 2459 C CA . LYS B 1 216 ? -16.860 -43.760 51.392 1.00 115.92 196 LYS B CA 1
ATOM 2460 C C . LYS B 1 216 ? -17.672 -44.890 50.740 1.00 117.16 196 LYS B C 1
ATOM 2461 O O . LYS B 1 216 ? -17.187 -45.558 49.828 1.00 117.24 196 LYS B O 1
ATOM 2467 N N . ASP B 1 217 ? -18.903 -45.088 51.212 1.00 125.00 197 ASP B N 1
ATOM 2468 C CA . ASP B 1 217 ? -19.834 -46.073 50.643 1.00 126.87 197 ASP B CA 1
ATOM 2469 C C . ASP B 1 217 ? -21.280 -45.608 50.857 1.00 127.88 197 ASP B C 1
ATOM 2470 O O . ASP B 1 217 ? -21.506 -44.566 51.475 1.00 129.58 197 ASP B O 1
ATOM 2475 N N . ASP B 1 218 ? -22.256 -46.381 50.379 1.00 125.18 198 ASP B N 1
ATOM 2476 C CA . ASP B 1 218 ? -23.670 -45.989 50.505 1.00 123.58 198 ASP B CA 1
ATOM 2477 C C . ASP B 1 218 ? -24.255 -46.053 51.935 1.00 118.46 198 ASP B C 1
ATOM 2478 O O . ASP B 1 218 ? -25.456 -45.856 52.126 1.00 118.15 198 ASP B O 1
ATOM 2483 N N . GLU B 1 219 ? -23.407 -46.318 52.927 1.00 111.23 199 GLU B N 1
ATOM 2484 C CA . GLU B 1 219 ? -23.792 -46.169 54.329 1.00 107.35 199 GLU B CA 1
ATOM 2485 C C . GLU B 1 219 ? -23.279 -44.824 54.850 1.00 102.10 199 GLU B C 1
ATOM 2486 O O . GLU B 1 219 ? -23.884 -44.209 55.732 1.00 106.18 199 GLU B O 1
ATOM 2492 N N . ASP B 1 220 ? -22.152 -44.384 54.297 1.00 94.91 200 ASP B N 1
ATOM 2493 C CA . ASP B 1 220 ? -21.592 -43.068 54.593 1.00 89.05 200 ASP B CA 1
ATOM 2494 C C . ASP B 1 220 ? -22.375 -41.955 53.859 1.00 85.06 200 ASP B C 1
ATOM 2495 O O . ASP B 1 220 ? -22.450 -40.827 54.346 1.00 84.41 200 ASP B O 1
ATOM 2500 N N . LEU B 1 221 ? -22.945 -42.268 52.705 1.00 81.01 201 LEU B N 1
ATOM 2501 C CA . LEU B 1 221 ? -23.795 -41.333 52.001 1.00 78.81 201 LEU B CA 1
ATOM 2502 C C . LEU B 1 221 ? -25.058 -41.007 52.768 1.00 79.13 201 LEU B C 1
ATOM 2503 O O . LEU B 1 221 ? -25.463 -39.875 52.835 1.00 76.47 201 LEU B O 1
ATOM 2508 N N . THR B 1 222 ? -25.662 -42.017 53.360 1.00 75.67 202 THR B N 1
ATOM 2509 C CA . THR B 1 222 ? -26.846 -41.856 54.200 1.00 72.38 202 THR B CA 1
ATOM 2510 C C . THR B 1 222 ? -26.560 -40.949 55.380 1.00 70.96 202 THR B C 1
ATOM 2511 O O . THR B 1 222 ? -27.296 -39.995 55.631 1.00 67.63 202 THR B O 1
ATOM 2515 N N . LYS B 1 223 ? -25.492 -41.272 56.104 1.00 71.98 203 LYS B N 1
ATOM 2516 C CA . LYS B 1 223 ? -25.088 -40.528 57.285 1.00 69.13 203 LYS B CA 1
ATOM 2517 C C . LYS B 1 223 ? -24.856 -39.061 56.906 1.00 65.95 203 LYS B C 1
ATOM 2518 O O . LYS B 1 223 ? -25.342 -38.153 57.588 1.00 64.52 203 LYS B O 1
ATOM 2524 N N . LYS B 1 224 ? -24.144 -38.843 55.800 1.00 62.56 204 LYS B N 1
ATOM 2525 C CA . LYS B 1 224 ? -23.854 -37.492 55.314 1.00 61.96 204 LYS B CA 1
ATOM 2526 C C . LYS B 1 224 ? -25.118 -36.737 54.864 1.00 62.01 204 LYS B C 1
ATOM 2527 O O . LYS B 1 224 ? -25.390 -35.628 55.357 1.00 59.61 204 LYS B O 1
ATOM 2533 N N . LEU B 1 225 ? -25.890 -37.346 53.955 1.00 56.62 205 LEU B N 1
ATOM 2534 C CA . LEU B 1 225 ? -27.183 -36.800 53.531 1.00 56.68 205 LEU B CA 1
ATOM 2535 C C . LEU B 1 225 ? -28.093 -36.442 54.714 1.00 52.18 205 LEU B C 1
ATOM 2536 O O . LEU B 1 225 ? -28.676 -35.357 54.729 1.00 48.53 205 LEU B O 1
ATOM 2541 N N . LYS B 1 226 ? -28.192 -37.334 55.700 1.00 49.88 206 LYS B N 1
ATOM 2542 C CA . LYS B 1 226 ? -29.013 -37.074 56.900 1.00 53.20 206 LYS B CA 1
ATOM 2543 C C . LYS B 1 226 ? -28.516 -35.859 57.672 1.00 50.19 206 LYS B C 1
ATOM 2544 O O . LYS B 1 226 ? -29.308 -35.091 58.208 1.00 56.40 206 LYS B O 1
ATOM 2550 N N . ALA B 1 227 ? -27.200 -35.669 57.698 1.00 49.08 207 ALA B N 1
ATOM 2551 C CA . ALA B 1 227 ? -26.607 -34.518 58.379 1.00 47.97 207 ALA B CA 1
ATOM 2552 C C . ALA B 1 227 ? -26.942 -33.225 57.655 1.00 44.53 207 ALA B C 1
ATOM 2553 O O . ALA B 1 227 ? -27.217 -32.199 58.289 1.00 41.67 207 ALA B O 1
ATOM 2555 N N . TYR B 1 228 ? -26.906 -33.281 56.322 1.00 46.71 208 TYR B N 1
ATOM 2556 C CA . TYR B 1 228 ? -27.180 -32.108 55.501 1.00 44.31 208 TYR B CA 1
ATOM 2557 C C . T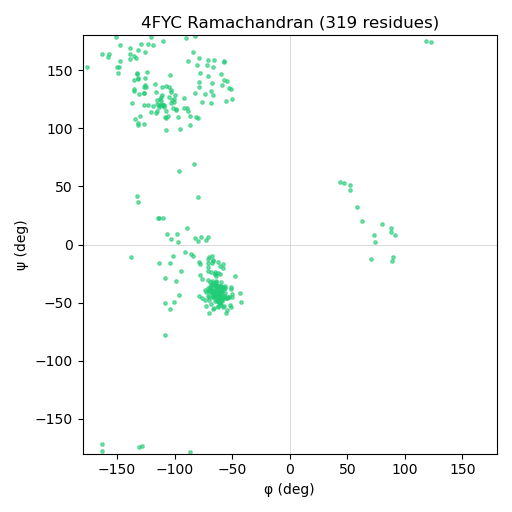YR B 1 228 ? -28.657 -31.725 55.576 1.00 44.24 208 TYR B C 1
ATOM 2558 O O . TYR B 1 228 ? -29.001 -30.547 55.646 1.00 44.53 208 TYR B O 1
ATOM 2567 N N . ILE B 1 229 ? -29.522 -32.737 55.596 1.00 51.00 209 ILE B N 1
ATOM 2568 C CA . ILE B 1 229 ? -30.949 -32.544 55.876 1.00 51.22 209 ILE B CA 1
ATOM 2569 C C . ILE B 1 229 ? -31.175 -31.923 57.258 1.00 51.20 209 ILE B C 1
ATOM 2570 O O . ILE B 1 229 ? -31.952 -30.978 57.380 1.00 52.94 209 ILE B O 1
ATOM 2575 N N . LYS B 1 230 ? -30.491 -32.419 58.290 1.00 52.76 210 LYS B N 1
ATOM 2576 C CA . LYS B 1 230 ? -30.607 -31.797 59.624 1.00 55.12 210 LYS B CA 1
ATOM 2577 C C . LYS B 1 230 ? -30.250 -30.327 59.568 1.00 55.72 210 LYS B C 1
ATOM 2578 O O . LYS B 1 230 ? -30.957 -29.495 60.135 1.00 56.14 210 LYS B O 1
ATOM 2584 N N . TYR B 1 231 ? -29.159 -30.009 58.869 1.00 54.51 211 TYR B N 1
ATOM 2585 C CA . TYR B 1 231 ? -28.695 -28.633 58.765 1.00 51.59 211 TYR B CA 1
ATOM 2586 C C . TYR B 1 231 ? -29.804 -27.726 58.218 1.00 53.22 211 TYR B C 1
ATOM 2587 O O . TYR B 1 231 ? -30.219 -26.791 58.908 1.00 55.69 211 TYR B O 1
ATOM 2596 N N . LYS B 1 232 ? -30.292 -28.031 57.008 1.00 49.82 212 LYS B N 1
ATOM 2597 C CA . LYS B 1 232 ? -31.364 -27.264 56.357 1.00 49.75 212 LYS B CA 1
ATOM 2598 C C . LYS B 1 232 ? -32.655 -27.221 57.191 1.00 51.17 212 LYS B C 1
ATOM 2599 O O . LYS B 1 232 ? -33.283 -26.167 57.302 1.00 46.60 212 LYS B O 1
ATOM 2605 N N . THR B 1 233 ? -33.037 -28.364 57.768 1.00 54.87 213 THR B N 1
ATOM 2606 C CA . THR B 1 233 ? -34.199 -28.452 58.671 1.00 61.49 213 THR B CA 1
ATOM 2607 C C . THR B 1 233 ? -34.093 -27.442 59.824 1.00 65.67 213 THR B C 1
ATOM 2608 O O . THR B 1 233 ? -34.983 -26.599 60.000 1.00 64.00 213 THR B O 1
ATOM 2612 N N . ASN B 1 234 ? -32.993 -27.505 60.576 1.00 69.70 214 ASN B N 1
ATOM 2613 C CA . ASN B 1 234 ? -32.837 -26.680 61.782 1.00 73.70 214 ASN B CA 1
ATOM 2614 C C . ASN B 1 234 ? -32.719 -25.194 61.480 1.00 72.19 214 ASN B C 1
ATOM 2615 O O . ASN B 1 234 ? -32.905 -24.364 62.366 1.00 75.49 214 ASN B O 1
ATOM 2620 N N . LEU B 1 235 ? -32.438 -24.865 60.221 1.00 74.56 215 LEU B N 1
ATOM 2621 C CA . LEU B 1 235 ? -32.229 -23.478 59.795 1.00 76.15 215 LEU B CA 1
ATOM 2622 C C . LEU B 1 235 ? -33.496 -22.595 59.883 1.00 79.21 215 LEU B C 1
ATOM 2623 O O . LEU B 1 235 ? -33.401 -21.361 59.831 1.00 80.64 215 LEU B O 1
ATOM 2628 N N . SER B 1 236 ? -34.665 -23.225 60.034 1.00 83.68 216 SER B N 1
ATOM 2629 C CA . SER B 1 236 ? -35.940 -22.505 60.188 1.00 86.09 216 SER B CA 1
ATOM 2630 C C . SER B 1 236 ? -36.893 -23.197 61.163 1.00 86.47 216 SER B C 1
ATOM 2631 O O . SER B 1 236 ? -36.487 -23.663 62.228 1.00 88.64 216 SER B O 1
#

Solvent-accessible surface area: 17668 Å² total; per-residue (Å²): 114,112,168,20,14,51,39,0,96,67,10,5,56,66,10,123,52,1,9,8,94,78,68,21,1,1,0,0,0,0,110,76,67,9,66,109,0,79,117,3,33,124,30,2,89,127,49,150,116,1,53,55,30,0,84,83,55,5,9,1,2,4,1,16,64,51,102,76,74,118,1,40,12,74,33,27,74,99,111,103,103,143,99,78,137,18,27,2,101,88,0,14,138,97,19,75,23,172,59,21,0,4,0,1,0,0,26,70,45,12,143,62,26,38,68,10,82,31,52,43,70,25,50,43,2,12,0,0,0,18,6,0,11,81,10,67,32,118,98,25,184,82,119,140,30,18,53,139,82,1,96,56,37,19,134,124,33,40,111,112,66,201,111,121,174,17,18,58,41,0,82,70,9,8,36,78,9,131,54,1,22,7,54,97,52,18,0,0,0,0,0,0,105,73,66,7,68,124,2,85,112,2,35,130,23,0,77,125,51,151,115,0,52,44,29,0,36,107,58,6,11,1,10,4,0,14,63,51,102,76,79,120,0,36,15,41,37,20,86,174,162,94,80,151,95,91,131,16,30,3,105,94,0,14,146,95,21,76,23,168,60,14,0,6,0,0,0,0,24,108,47,8,148,62,31,68,65,5,97,26,62,46,70,23,57,46,1,13,0,0,0,21,2,2,16,92,13,86,39,124,100,41,189,73,125,122,16,22,52,141,77,6,127,58,27,34,134,122,31,56,116,118,133

Organism: Helicobacter pylori (strain ATCC 700392 / 26695) (NCBI:txid85962)

B-factor: mean 50.77, std 17.65, range [20.0, 135.5]

Secondary structure (DSSP, 8-state):
-GGGGTT-TTTBPPTTEE--TTSEEEEEEE-TT-HHHHHHHHHHHH-HHHHHHHHHHEEEEEEETTS--EEEEEEE-SS-EEEEEEEHHHHHHHTT--SSSEEEEE-TT--EEEEE-S---HHHHHHHHHHHHTTGGGG-SSHHHHHHHHHHHHHHHHHH--/-GGGGTT-TTTBPPTTEE--TTSEEEEEEE-TT-HHHHHHHHHHHH-HHHHHHHHHHEEEEEEETTS--EEEEEESSTT--EEEEEEHHHHHHHTT--SSSEEEEE-TTS-EEEEE-S---HHHHHHHHHHHHTTTTTS-SSTTHHHHHHHHHHHHHHHT-

InterPro domains:
  IPR012336 Thioredoxin-like fold [PF13098] (70-187)
  IPR036249 Thioredoxin-like superfamily [SSF52833] (76-192)
  IPR041737 SoxW family [cd02951] (58-193)

Nearest PDB structures (foldseek):
  4fyc-assembly2_B  TM=1.000E+00  e=1.723E-32  Helicobacter pylori 26695
  2lst-assembly1_A  TM=8.158E-01  e=2.359E-04  Thermus thermophilus HB27
  3f9u-assembly1_A  TM=5.639E-01  e=9.754E-05  Bacteroides fragilis NCTC 9343
  2h30-assembly1_A  TM=6.321E-01  e=4.575E-03  Neisseria gonorrhoeae
  8gzu-assembly1_A2  TM=4.480E-01  e=1.517E+00  Tetrahymena thermophila SB210